Protein AF-A0A920WR62-F1 (afdb_monomer_lite)

Secondary structure (DSSP, 8-state):
-GGGHHHHGGGGGHHHHHHHHHHHHHH--SSHHHHHHHHHS-HHHHHHHHHHHHHHHHHHHHHHHHHHHHHHHHHH-SEETTEEHHHHHHHHHHHHHHHHHHHHHHHHHHHHHHHHHHHHHHHHHHHHHHHHHHHHHHH--TT--TTHHHHHHHHHHHHHHH-SSS-GGGGS--HHHHHHHHHHHHHHGGG-THHHIIIIIT-SSHHHHHHHHHHHHHHHHHHHHHHHHHHHHHHHHHTT-

pLDDT: mean 81.36, std 8.98, range [38.5, 92.12]

Structure (mmCIF, N/CA/C/O backbone):
data_AF-A0A920WR62-F1
#
_entry.id   AF-A0A920WR62-F1
#
loop_
_atom_site.group_PDB
_atom_site.id
_atom_site.type_symbol
_atom_site.label_atom_id
_atom_site.label_alt_id
_atom_site.label_comp_id
_atom_site.label_asym_id
_atom_site.label_entity_id
_atom_site.label_seq_id
_atom_site.pdbx_PDB_ins_code
_atom_site.Cartn_x
_atom_site.Cartn_y
_atom_site.Cartn_z
_atom_site.occupancy
_atom_site.B_iso_or_equiv
_atom_site.auth_seq_id
_atom_site.auth_comp_id
_atom_site.auth_asym_id
_atom_site.auth_atom_id
_atom_site.pdbx_PDB_model_num
ATOM 1 N N . MET A 1 1 ? 17.999 6.147 -6.169 1.00 67.94 1 MET A N 1
ATOM 2 C CA . MET A 1 1 ? 17.523 5.061 -5.284 1.00 67.94 1 MET A CA 1
ATOM 3 C C . MET A 1 1 ? 17.169 5.545 -3.886 1.00 67.94 1 MET A C 1
ATOM 5 O O . MET A 1 1 ? 16.292 4.945 -3.282 1.00 67.94 1 MET A O 1
ATOM 9 N N . SER A 1 2 ? 17.763 6.632 -3.385 1.00 64.38 2 SER A N 1
ATOM 10 C CA . SER A 1 2 ? 17.400 7.275 -2.106 1.00 64.38 2 SER A CA 1
ATOM 11 C C . SER A 1 2 ? 15.888 7.459 -1.870 1.00 64.38 2 SER A C 1
ATOM 13 O O . SER A 1 2 ? 15.411 7.198 -0.769 1.00 64.38 2 SER A O 1
ATOM 15 N N . GLY A 1 3 ? 15.110 7.809 -2.903 1.00 70.38 3 GLY A N 1
ATOM 16 C CA . GLY A 1 3 ? 13.646 7.934 -2.827 1.00 70.38 3 GLY A CA 1
ATOM 17 C C . GLY A 1 3 ? 12.902 6.658 -2.401 1.00 70.38 3 GLY A C 1
ATOM 18 O O . GLY A 1 3 ? 11.761 6.739 -1.955 1.00 70.38 3 GLY A O 1
ATOM 19 N N . MET A 1 4 ? 13.544 5.485 -2.441 1.00 79.88 4 MET A N 1
ATOM 20 C CA . MET A 1 4 ? 13.019 4.228 -1.891 1.00 79.88 4 MET A CA 1
ATOM 21 C C . MET A 1 4 ? 12.660 4.345 -0.401 1.00 79.88 4 MET A C 1
ATOM 23 O O . MET A 1 4 ? 11.685 3.738 0.057 1.00 79.88 4 MET A O 1
ATOM 27 N N . TRP A 1 5 ? 13.394 5.167 0.358 1.00 76.69 5 TRP A N 1
ATOM 28 C CA . TRP A 1 5 ? 13.128 5.382 1.780 1.00 76.69 5 TRP A CA 1
ATOM 29 C C . TRP A 1 5 ? 11.760 6.002 2.052 1.00 76.69 5 TRP A C 1
ATOM 31 O O . TRP A 1 5 ? 11.188 5.698 3.096 1.00 76.69 5 TRP A O 1
ATOM 41 N N . SER A 1 6 ? 11.185 6.746 1.097 1.00 75.06 6 SER A N 1
ATOM 42 C CA . SER A 1 6 ? 9.816 7.287 1.175 1.00 75.06 6 SER A CA 1
ATOM 43 C C . SER A 1 6 ? 8.728 6.213 1.298 1.00 75.06 6 SER A C 1
ATOM 45 O O . SER A 1 6 ? 7.593 6.513 1.658 1.00 75.06 6 SER A O 1
ATOM 47 N N . VAL A 1 7 ? 9.057 4.951 1.015 1.00 80.12 7 VAL A N 1
ATOM 48 C CA . VAL A 1 7 ? 8.130 3.826 1.162 1.00 80.12 7 VAL A CA 1
ATOM 49 C C . VAL A 1 7 ? 8.680 2.760 2.110 1.00 80.12 7 VAL A C 1
ATOM 51 O O . VAL A 1 7 ? 7.908 2.090 2.800 1.00 80.12 7 VAL A O 1
ATOM 54 N N . MET A 1 8 ? 10.004 2.611 2.201 1.00 83.19 8 MET A N 1
ATOM 55 C CA . MET A 1 8 ? 10.626 1.627 3.091 1.00 83.19 8 MET A CA 1
ATOM 56 C C . MET A 1 8 ? 10.601 2.014 4.568 1.00 83.19 8 MET A C 1
ATOM 58 O O . MET A 1 8 ? 10.695 1.114 5.400 1.00 83.19 8 MET A O 1
ATOM 62 N N . TYR A 1 9 ? 10.388 3.287 4.929 1.00 82.81 9 TYR A N 1
ATOM 63 C CA . TYR A 1 9 ? 10.250 3.668 6.343 1.00 82.81 9 TYR A CA 1
ATOM 64 C C . TYR A 1 9 ? 9.116 2.904 7.057 1.00 82.81 9 TYR A C 1
ATOM 66 O O . TYR A 1 9 ? 9.201 2.637 8.255 1.00 82.81 9 TYR A O 1
ATOM 74 N N . TRP A 1 10 ? 8.084 2.472 6.320 1.00 82.31 10 TRP A N 1
ATOM 75 C CA . TRP A 1 10 ? 6.984 1.647 6.836 1.00 82.31 10 TRP A CA 1
ATOM 76 C C . TRP A 1 10 ? 7.433 0.277 7.357 1.00 82.31 10 TRP A C 1
ATOM 78 O O . TRP A 1 10 ? 6.696 -0.366 8.104 1.00 82.31 10 TRP A O 1
ATOM 88 N N . LEU A 1 11 ? 8.632 -0.187 6.993 1.00 86.38 11 LEU A N 1
ATOM 89 C CA . LEU A 1 11 ? 9.214 -1.409 7.542 1.00 86.38 11 LEU A CA 1
ATOM 90 C C . LEU A 1 11 ? 9.419 -1.292 9.059 1.00 86.38 11 LEU A C 1
ATOM 92 O O . LEU A 1 11 ? 9.145 -2.241 9.791 1.00 86.38 11 LEU A O 1
ATOM 96 N N . PHE A 1 12 ? 9.814 -0.115 9.543 1.00 85.94 12 PHE A N 1
ATOM 97 C CA . PHE A 1 12 ? 10.055 0.130 10.967 1.00 85.94 12 PHE A CA 1
ATOM 98 C C . PHE A 1 12 ? 8.771 0.255 11.792 1.00 85.94 12 PHE A C 1
ATOM 100 O O . PHE A 1 12 ? 8.812 0.148 13.012 1.00 85.94 12 PHE A O 1
ATOM 107 N N . VAL A 1 13 ? 7.618 0.418 11.139 1.00 85.81 13 VAL A N 1
ATOM 108 C CA . VAL A 1 13 ? 6.300 0.453 11.793 1.00 85.81 13 VAL A CA 1
ATOM 109 C C . VAL A 1 13 ? 5.783 -0.966 12.097 1.00 85.81 13 VAL A C 1
ATOM 111 O O . VAL A 1 13 ? 4.886 -1.150 12.915 1.00 85.81 13 VAL A O 1
ATOM 114 N N . THR A 1 14 ? 6.391 -2.001 11.511 1.00 87.31 14 THR A N 1
ATOM 115 C CA . THR A 1 14 ? 5.972 -3.409 11.650 1.00 87.31 14 THR A CA 1
ATOM 116 C C . THR A 1 14 ? 5.853 -3.928 13.095 1.00 87.31 14 THR A C 1
ATOM 118 O O . THR A 1 14 ? 4.915 -4.672 13.377 1.00 87.31 14 THR A O 1
ATOM 121 N N . PRO A 1 15 ? 6.714 -3.552 14.058 1.00 86.56 15 PRO A N 1
ATOM 122 C CA . PRO A 1 15 ? 6.517 -3.952 15.452 1.00 86.56 15 PRO A CA 1
ATOM 123 C C . PRO A 1 15 ? 5.232 -3.375 16.063 1.00 86.56 15 PRO A C 1
ATOM 125 O O . PRO A 1 15 ? 4.573 -4.045 16.856 1.00 86.56 15 PRO A O 1
ATOM 128 N N . VAL A 1 16 ? 4.834 -2.160 15.663 1.00 87.00 16 VAL A N 1
ATOM 129 C CA . VAL A 1 16 ? 3.583 -1.535 16.123 1.00 87.00 16 VAL A CA 1
ATOM 130 C C . VAL A 1 16 ? 2.390 -2.333 15.625 1.00 87.00 16 VAL A C 1
ATOM 132 O O . VAL A 1 16 ? 1.477 -2.584 16.399 1.00 87.00 16 VAL A O 1
ATOM 135 N N . TYR A 1 17 ? 2.434 -2.809 14.381 1.00 85.62 17 TYR A N 1
ATOM 136 C CA . TYR A 1 17 ? 1.411 -3.685 13.813 1.00 85.62 17 TYR A CA 1
ATOM 137 C C . TYR A 1 17 ? 1.192 -4.970 14.603 1.00 85.62 17 TYR A C 1
ATOM 139 O O . TYR A 1 17 ? 0.054 -5.381 14.822 1.00 85.62 17 TYR A O 1
ATOM 147 N N . TRP A 1 18 ? 2.275 -5.586 15.069 1.00 87.50 18 TRP A N 1
ATOM 148 C CA . TRP A 1 18 ? 2.192 -6.794 15.883 1.00 87.50 18 TRP A CA 1
ATOM 149 C C . TRP A 1 18 ? 1.452 -6.559 17.207 1.00 87.50 18 TRP A C 1
ATOM 151 O O . TRP A 1 18 ? 0.729 -7.433 17.687 1.00 87.50 18 TRP A O 1
ATOM 161 N N . ILE A 1 19 ? 1.628 -5.374 17.795 1.00 88.00 19 ILE A N 1
ATOM 162 C CA . ILE A 1 19 ? 1.011 -4.990 19.067 1.00 88.00 19 ILE A CA 1
ATOM 163 C C . ILE A 1 19 ? -0.431 -4.513 18.842 1.00 88.00 19 ILE A C 1
ATOM 165 O O . ILE A 1 19 ? -1.355 -5.000 19.497 1.00 88.00 19 ILE A O 1
ATOM 169 N N . SER A 1 20 ? -0.642 -3.594 17.898 1.00 85.44 20 SER A N 1
ATOM 170 C CA . SER A 1 20 ? -1.938 -2.959 17.652 1.00 85.44 20 SER A CA 1
ATOM 171 C C . SER A 1 20 ? -2.986 -3.943 17.131 1.00 85.44 20 SER A C 1
ATOM 173 O O . SER A 1 20 ? -4.149 -3.827 17.514 1.00 85.44 20 SER A O 1
ATOM 175 N N . ALA A 1 21 ? -2.587 -4.975 16.376 1.00 84.81 21 ALA A N 1
ATOM 176 C CA . ALA A 1 21 ? -3.488 -6.036 15.916 1.00 84.81 21 ALA A CA 1
ATOM 177 C C . ALA A 1 21 ? -4.252 -6.721 17.065 1.00 84.81 21 ALA A C 1
ATOM 179 O O . ALA A 1 21 ? -5.425 -7.077 16.934 1.00 84.81 21 ALA A O 1
ATOM 180 N N . VAL A 1 22 ? -3.605 -6.867 18.224 1.00 85.31 22 VAL A N 1
ATOM 181 C CA . VAL A 1 22 ? -4.217 -7.431 19.436 1.00 85.31 22 VAL A CA 1
ATOM 182 C C . VAL A 1 22 ? -5.200 -6.451 20.049 1.00 85.31 22 VAL A C 1
ATOM 184 O O . VAL A 1 22 ? -6.298 -6.835 20.450 1.00 85.31 22 VAL A O 1
ATOM 187 N N . TRP A 1 23 ? -4.803 -5.182 20.132 1.00 85.50 23 TRP A N 1
ATOM 188 C CA . TRP A 1 23 ? -5.623 -4.131 20.720 1.00 85.50 23 TRP A CA 1
ATOM 189 C C . TRP A 1 23 ? -6.915 -3.952 19.937 1.00 85.50 23 TRP A C 1
ATOM 191 O O . TRP A 1 23 ? -7.980 -3.998 20.542 1.00 85.50 23 TRP A O 1
ATOM 201 N N . TYR A 1 24 ? -6.847 -3.860 18.606 1.00 84.50 24 TYR A N 1
ATOM 202 C CA . TYR A 1 24 ? -8.038 -3.735 17.759 1.00 84.50 24 TYR A CA 1
ATOM 203 C C . TYR A 1 24 ? -9.030 -4.871 17.983 1.00 84.50 24 TYR A C 1
ATOM 205 O O . TYR A 1 24 ? -10.227 -4.634 18.128 1.00 84.50 24 TYR A O 1
ATOM 213 N N . ARG A 1 25 ? -8.533 -6.102 18.114 1.00 83.38 25 ARG A N 1
ATOM 214 C CA . ARG A 1 25 ? -9.386 -7.259 18.391 1.00 83.38 25 ARG A CA 1
ATOM 215 C C . ARG A 1 25 ? -10.003 -7.223 19.796 1.00 83.38 25 ARG A C 1
ATOM 217 O O . ARG A 1 25 ? -11.138 -7.661 19.979 1.00 83.38 25 ARG A O 1
ATOM 224 N N . ARG A 1 26 ? -9.266 -6.734 20.799 1.00 85.31 26 ARG A N 1
ATOM 225 C CA . ARG A 1 26 ? -9.726 -6.676 22.199 1.00 85.31 26 ARG A CA 1
ATOM 226 C C . ARG A 1 26 ? -10.664 -5.512 22.483 1.00 85.31 26 ARG A C 1
ATOM 228 O O . ARG A 1 26 ? -11.539 -5.672 23.324 1.00 85.31 26 ARG A O 1
ATOM 235 N N . MET A 1 27 ? -10.508 -4.390 21.781 1.00 82.56 27 MET A N 1
ATOM 236 C CA . MET A 1 27 ? -11.393 -3.230 21.920 1.00 82.56 27 MET A CA 1
ATOM 237 C C . MET A 1 27 ? -12.827 -3.564 21.499 1.00 82.56 27 MET A C 1
ATOM 239 O O . MET A 1 27 ? -13.753 -2.997 22.059 1.00 82.56 27 MET A O 1
ATOM 243 N N . ARG A 1 28 ? -13.025 -4.502 20.554 1.00 80.56 28 ARG A N 1
ATOM 244 C CA . ARG A 1 28 ? -14.348 -4.919 20.034 1.00 80.56 28 ARG A CA 1
ATOM 245 C C . ARG A 1 28 ? -15.245 -3.757 19.566 1.00 80.56 28 ARG A C 1
ATOM 247 O O . ARG A 1 28 ? -16.434 -3.957 19.339 1.00 80.56 28 ARG A O 1
ATOM 254 N N . SER A 1 29 ? -14.679 -2.569 19.381 1.00 81.88 29 SER A N 1
ATOM 255 C CA . SER A 1 29 ? -15.348 -1.405 18.812 1.00 81.88 29 SER A CA 1
ATOM 256 C C . SER A 1 29 ? -15.408 -1.550 17.292 1.00 81.88 29 SER A C 1
ATOM 258 O O . SER A 1 29 ? -14.459 -2.033 16.670 1.00 81.88 29 SER A O 1
ATOM 260 N N . LEU A 1 30 ? -16.518 -1.130 16.684 1.00 81.44 30 LEU A N 1
ATOM 261 C CA . LEU A 1 30 ? -16.680 -1.168 15.227 1.00 81.44 30 LEU A CA 1
ATOM 262 C C . LEU A 1 30 ? -15.830 -0.094 14.544 1.00 81.44 30 LEU A C 1
ATOM 264 O O . LEU A 1 30 ? -15.231 -0.345 13.499 1.00 81.44 30 LEU A O 1
ATOM 268 N N . THR A 1 31 ? -15.749 1.089 15.153 1.00 86.19 31 THR A N 1
ATOM 269 C CA . THR A 1 31 ? -14.914 2.193 14.680 1.00 86.19 31 THR A CA 1
ATOM 270 C C . THR A 1 31 ? -14.020 2.726 15.797 1.00 86.19 31 THR A C 1
ATOM 272 O O . THR A 1 31 ? -14.331 2.607 16.983 1.00 86.19 31 THR A O 1
ATOM 275 N N . LEU A 1 32 ? -12.903 3.364 15.426 1.00 85.12 32 LEU A N 1
ATOM 276 C CA . LEU A 1 32 ? -12.079 4.094 16.397 1.00 85.12 32 LEU A CA 1
ATOM 277 C C . LEU A 1 32 ? -12.831 5.284 17.010 1.00 85.12 32 LEU A C 1
ATOM 279 O O . LEU A 1 32 ? -12.564 5.642 18.152 1.00 85.12 32 LEU A O 1
ATOM 283 N N . GLY A 1 33 ? -13.800 5.862 16.290 1.00 85.75 33 GLY A N 1
ATOM 284 C CA . GLY A 1 33 ? -14.670 6.913 16.817 1.00 85.75 33 GLY A CA 1
ATOM 285 C C . GLY A 1 33 ? -15.511 6.428 17.996 1.00 85.75 33 GLY A C 1
ATOM 286 O O . GLY A 1 33 ? -15.558 7.108 19.018 1.00 85.75 33 GLY A O 1
ATOM 287 N N . ASP A 1 34 ? -16.097 5.232 17.892 1.00 86.50 34 ASP A N 1
ATOM 288 C CA . ASP A 1 34 ? -16.873 4.624 18.983 1.00 86.50 34 ASP A CA 1
ATOM 289 C C . ASP A 1 34 ? -15.998 4.374 20.211 1.00 86.50 34 ASP A C 1
ATOM 291 O O . ASP A 1 34 ? -16.395 4.685 21.333 1.00 86.50 34 ASP A O 1
ATOM 295 N N . TRP A 1 35 ? -14.769 3.900 19.991 1.00 87.75 35 TRP A N 1
ATOM 296 C CA . TRP A 1 35 ? -13.801 3.721 21.068 1.00 87.75 35 TRP A CA 1
ATOM 297 C C . TRP A 1 35 ? -13.469 5.043 21.774 1.00 87.75 35 TRP A C 1
ATOM 299 O O . TRP A 1 35 ? -13.387 5.080 23.000 1.00 87.75 35 TRP A O 1
ATOM 309 N N . PHE A 1 36 ? -13.325 6.153 21.038 1.00 87.69 36 PHE A N 1
ATOM 310 C CA . PHE A 1 36 ? -13.126 7.472 21.649 1.00 87.69 36 PHE A CA 1
ATOM 311 C C . PHE A 1 36 ? -14.325 7.911 22.495 1.00 87.69 36 PHE A C 1
ATOM 313 O O . PHE A 1 36 ? -14.129 8.488 23.567 1.00 87.69 36 PHE A O 1
ATOM 320 N N . VAL A 1 37 ? -15.551 7.627 22.051 1.00 89.38 37 VAL A N 1
ATOM 321 C CA . VAL A 1 37 ? -16.757 7.927 22.837 1.00 89.38 37 VAL A CA 1
ATOM 322 C C . VAL A 1 37 ? -16.793 7.094 24.114 1.00 89.38 37 VAL A C 1
ATOM 324 O O . VAL A 1 37 ? -17.064 7.646 25.175 1.00 89.38 37 VAL A O 1
ATOM 327 N N . GLU A 1 38 ? -16.488 5.800 24.034 1.00 88.06 38 GLU A N 1
ATOM 328 C CA . GLU A 1 38 ? -16.466 4.900 25.193 1.00 88.06 38 GLU A CA 1
ATOM 329 C C . GLU A 1 38 ? -15.349 5.267 26.182 1.00 88.06 38 GLU A C 1
ATOM 331 O O . GLU A 1 38 ? -15.561 5.299 27.391 1.00 88.06 38 GLU A O 1
ATOM 336 N N . ARG A 1 39 ? -14.155 5.605 25.683 1.00 88.00 39 ARG A N 1
ATOM 337 C CA . ARG A 1 39 ? -12.975 5.864 26.520 1.00 88.00 39 ARG A CA 1
ATOM 338 C C . ARG A 1 39 ? -13.011 7.207 27.247 1.00 88.00 39 ARG A C 1
ATOM 340 O O . ARG A 1 39 ? -12.453 7.300 28.347 1.00 88.00 39 ARG A O 1
ATOM 347 N N . TYR A 1 40 ? -13.567 8.233 26.604 1.00 89.00 40 TYR A N 1
ATOM 348 C CA . TYR A 1 40 ? -13.609 9.610 27.110 1.00 89.00 40 TYR A CA 1
ATOM 349 C C . TYR A 1 40 ? -15.014 10.055 27.534 1.00 89.00 40 TYR A C 1
ATOM 351 O O . TYR A 1 40 ? -15.188 11.214 27.903 1.00 89.00 40 TYR A O 1
ATOM 359 N N . GLU A 1 41 ? -16.010 9.169 27.430 1.00 88.12 41 GLU A N 1
ATOM 360 C CA . GLU A 1 41 ? -17.426 9.415 27.755 1.00 88.12 41 GLU A CA 1
ATOM 361 C C . GLU A 1 41 ? -18.018 10.663 27.069 1.00 88.12 41 GLU A C 1
ATOM 363 O O . GLU A 1 41 ? -19.012 11.242 27.507 1.00 88.12 41 GLU A O 1
ATOM 368 N N . SER A 1 42 ? -17.417 11.091 25.954 1.00 90.00 42 SER A N 1
ATOM 369 C CA . SER A 1 42 ? -17.764 12.328 25.259 1.00 90.00 42 SER A CA 1
ATOM 370 C C . SER A 1 42 ? -18.077 12.067 23.795 1.00 90.00 42 SER A C 1
ATOM 372 O O . SER A 1 42 ? -17.206 11.753 22.981 1.00 90.00 42 SER A O 1
ATOM 374 N N . LYS A 1 43 ? -19.344 12.290 23.434 1.00 88.44 43 LYS A N 1
ATOM 375 C CA . LYS A 1 43 ? -19.815 12.203 22.045 1.00 88.44 43 LYS A CA 1
ATOM 376 C C . LYS A 1 43 ? -19.115 13.215 21.134 1.00 88.44 43 LYS A C 1
ATOM 378 O O . LYS A 1 43 ? -18.891 12.924 19.964 1.00 88.44 43 LYS A O 1
ATOM 383 N N . ALA A 1 44 ? -18.732 14.378 21.666 1.00 91.44 44 ALA A N 1
ATOM 384 C CA . ALA A 1 44 ? -18.080 15.429 20.889 1.00 91.44 44 ALA A CA 1
ATOM 385 C C . ALA A 1 44 ? -16.713 14.985 20.341 1.00 91.44 44 ALA A C 1
ATOM 387 O O . ALA A 1 44 ? -16.390 15.290 19.195 1.00 91.44 44 ALA A O 1
ATOM 388 N N . ILE A 1 45 ? -15.940 14.217 21.119 1.00 90.19 45 ILE A N 1
ATOM 389 C CA . ILE A 1 45 ? -14.619 13.722 20.700 1.00 90.19 45 ILE A CA 1
ATOM 390 C C . ILE A 1 45 ? -14.760 12.685 19.580 1.00 90.19 45 ILE A C 1
ATOM 392 O O . ILE A 1 45 ? -14.045 12.762 18.581 1.00 90.19 45 ILE A O 1
ATOM 396 N N . GLY A 1 46 ? -15.720 11.762 19.701 1.00 88.25 46 GLY A N 1
ATOM 397 C CA . GLY A 1 46 ? -16.003 10.782 18.648 1.00 88.25 46 GLY A CA 1
ATOM 398 C C . GLY A 1 46 ? -16.430 11.431 17.330 1.00 88.25 46 GLY A C 1
ATOM 399 O O . GLY A 1 46 ? -15.925 11.065 16.268 1.00 88.25 46 GLY A O 1
ATOM 400 N N . VAL A 1 47 ? -17.300 12.446 17.393 1.00 90.69 47 VAL A N 1
ATOM 401 C CA . VAL A 1 47 ? -17.733 13.207 16.207 1.00 90.69 47 VAL A CA 1
ATOM 402 C C . VAL A 1 47 ? -16.567 13.983 15.590 1.00 90.69 47 VAL A C 1
ATOM 404 O O . VAL A 1 47 ? -16.371 13.917 14.378 1.00 90.69 47 VAL A O 1
ATOM 407 N N . ALA A 1 48 ? -15.754 14.666 16.402 1.00 91.62 48 ALA A N 1
ATOM 408 C CA . ALA A 1 48 ? -14.581 15.393 15.915 1.00 91.62 48 ALA A CA 1
ATOM 409 C C . ALA A 1 48 ? -13.589 14.462 15.193 1.00 91.62 48 ALA A C 1
ATOM 411 O O . ALA A 1 48 ? -13.077 14.803 14.120 1.00 91.62 48 ALA A O 1
ATOM 412 N N . TYR A 1 49 ? -13.367 13.262 15.736 1.00 90.50 49 TYR A N 1
ATOM 413 C CA . TYR A 1 49 ? -12.557 12.231 15.091 1.00 90.50 49 TYR A CA 1
ATOM 414 C C . TYR A 1 49 ? -13.170 11.775 13.758 1.00 90.50 49 TYR A C 1
ATOM 416 O O . TYR A 1 49 ? -12.474 11.757 12.742 1.00 90.50 49 TYR A O 1
ATOM 424 N N . ALA A 1 50 ? -14.472 11.473 13.728 1.00 90.12 50 ALA A N 1
ATOM 425 C CA . ALA A 1 50 ? -15.162 11.043 12.513 1.00 90.12 50 ALA A CA 1
ATOM 426 C C . ALA A 1 50 ? -15.082 12.097 11.393 1.00 90.12 50 ALA A C 1
ATOM 428 O O . ALA A 1 50 ? -14.735 11.760 10.261 1.00 90.12 50 ALA A O 1
ATOM 429 N N . CYS A 1 51 ? -15.314 13.377 11.703 1.00 91.88 51 CYS A N 1
ATOM 430 C CA . CYS A 1 51 ? -15.180 14.468 10.732 1.00 91.88 51 CYS A CA 1
ATOM 431 C C . CYS A 1 51 ? -13.747 14.589 10.192 1.00 91.88 51 CYS A C 1
ATOM 433 O O . CYS A 1 51 ? -13.550 14.706 8.981 1.00 91.88 51 CYS A O 1
ATOM 435 N N . SER A 1 52 ? -12.747 14.510 11.076 1.00 89.94 52 SER A N 1
ATOM 436 C CA . SER A 1 52 ? -11.329 14.574 10.693 1.00 89.94 52 SER A CA 1
ATOM 437 C C . SER A 1 52 ? -10.943 13.419 9.761 1.00 89.94 52 SER A C 1
ATOM 439 O O . SER A 1 52 ? -10.239 13.611 8.769 1.00 89.94 52 SER A O 1
ATOM 441 N N . VAL A 1 53 ? -11.457 12.220 10.041 1.00 89.44 53 VAL A N 1
ATOM 442 C CA . VAL A 1 53 ? -11.251 11.015 9.231 1.00 89.44 53 VAL A CA 1
ATOM 443 C C . VAL A 1 53 ? -11.910 11.114 7.856 1.00 89.44 53 VAL A C 1
ATOM 445 O O . VAL A 1 53 ? -11.284 10.749 6.861 1.00 89.44 53 VAL A O 1
ATOM 448 N N . VAL A 1 54 ? -13.150 11.603 7.778 1.00 91.06 54 VAL A N 1
ATOM 449 C CA . VAL A 1 54 ? -13.851 11.774 6.495 1.00 91.06 54 VAL A CA 1
ATOM 450 C C . VAL A 1 54 ? -13.076 12.738 5.601 1.00 91.06 54 VAL A C 1
ATOM 452 O O . VAL A 1 54 ? -12.812 12.419 4.442 1.00 91.06 54 VAL A O 1
ATOM 455 N N . PHE A 1 55 ? -12.626 13.867 6.151 1.00 91.94 55 PHE A N 1
ATOM 456 C CA . PHE A 1 55 ? -11.793 14.820 5.421 1.00 91.94 55 PHE A CA 1
ATOM 457 C C . PHE A 1 55 ? -10.475 14.190 4.934 1.00 91.94 55 PHE A C 1
ATOM 459 O O . PHE A 1 55 ? -10.096 14.330 3.765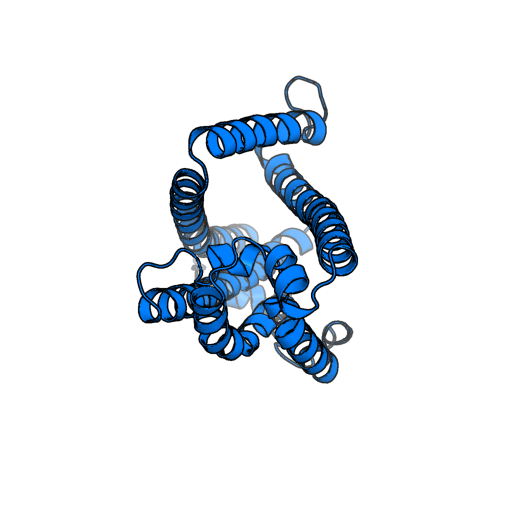 1.00 91.94 55 PHE A O 1
ATOM 466 N N . PHE A 1 56 ? -9.797 13.435 5.802 1.00 89.50 56 PHE A N 1
ATOM 467 C CA . PHE A 1 56 ? -8.580 12.713 5.436 1.00 89.50 56 PHE A CA 1
ATOM 468 C C . PHE A 1 56 ? -8.818 11.711 4.294 1.00 89.50 56 PHE A C 1
ATOM 470 O O . PHE A 1 56 ? -8.060 11.693 3.328 1.00 89.50 56 PHE A O 1
ATOM 477 N N . PHE A 1 57 ? -9.885 10.909 4.336 1.00 88.12 57 PHE A N 1
ATOM 478 C CA . PHE A 1 57 ? -10.162 9.957 3.256 1.00 88.12 57 PHE A CA 1
ATOM 479 C C . PHE A 1 57 ? -10.619 10.613 1.957 1.00 88.12 57 PHE A C 1
ATOM 481 O O . PHE A 1 57 ? -10.295 10.091 0.893 1.00 88.12 57 PHE A O 1
ATOM 488 N N . MET A 1 58 ? -11.318 11.750 2.011 1.00 90.06 58 MET A N 1
ATOM 489 C CA . MET A 1 58 ? -11.656 12.512 0.805 1.00 90.06 58 MET A CA 1
ATOM 490 C C . MET A 1 58 ? -10.390 12.967 0.075 1.00 90.06 58 MET A C 1
ATOM 492 O O . MET A 1 58 ? -10.246 12.743 -1.127 1.00 90.06 58 MET A O 1
ATOM 496 N N . THR A 1 59 ? -9.443 13.556 0.809 1.00 90.06 59 THR A N 1
ATOM 497 C CA . THR A 1 59 ? -8.167 14.011 0.233 1.00 90.06 59 THR A CA 1
ATOM 498 C C . THR A 1 59 ? -7.299 12.841 -0.231 1.00 90.06 59 THR A C 1
ATOM 500 O O . THR A 1 59 ? -6.782 12.859 -1.349 1.00 90.06 59 THR A O 1
ATOM 503 N N . TYR A 1 60 ? -7.188 11.784 0.576 1.00 88.06 60 TYR A N 1
ATOM 504 C CA . TYR A 1 60 ? -6.419 10.592 0.224 1.00 88.06 60 TYR A CA 1
ATOM 505 C C . TYR A 1 60 ? -6.994 9.859 -0.997 1.00 88.06 60 TYR A C 1
ATOM 507 O O . TYR A 1 60 ? -6.254 9.495 -1.912 1.00 88.06 60 TYR A O 1
ATOM 515 N N . GLY A 1 61 ? -8.318 9.702 -1.056 1.00 87.19 61 GLY A N 1
ATOM 516 C CA . GLY A 1 61 ? -9.020 9.098 -2.187 1.00 87.19 61 GLY A CA 1
ATOM 517 C C . GLY A 1 61 ? -8.814 9.883 -3.482 1.00 87.19 61 GLY A C 1
ATOM 518 O O . GLY A 1 61 ? -8.482 9.289 -4.508 1.00 87.19 61 GLY A O 1
ATOM 519 N N . ALA A 1 62 ? -8.914 11.216 -3.435 1.00 86.88 62 ALA A N 1
ATOM 520 C CA . ALA A 1 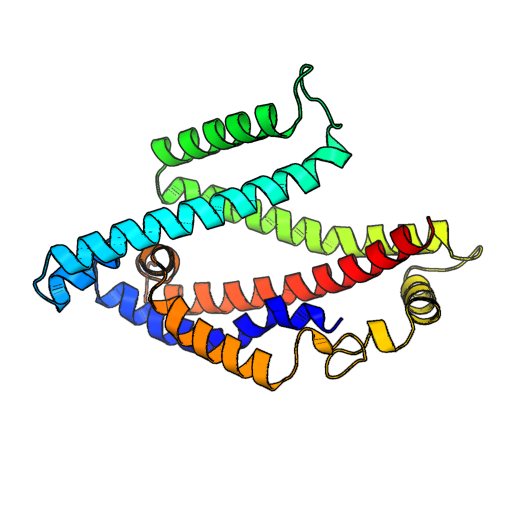62 ? -8.676 12.074 -4.599 1.00 86.88 62 ALA A CA 1
ATOM 521 C C . ALA A 1 62 ? -7.256 11.908 -5.177 1.00 86.88 62 ALA A C 1
ATOM 523 O O . ALA A 1 62 ? -7.082 11.830 -6.399 1.00 86.88 62 ALA A O 1
ATOM 524 N N . MET A 1 63 ? -6.240 11.785 -4.313 1.00 88.06 63 MET A N 1
ATOM 525 C CA . MET A 1 63 ? -4.864 11.516 -4.747 1.00 88.06 63 MET A CA 1
ATOM 526 C C . MET A 1 63 ? -4.740 10.161 -5.463 1.00 88.06 63 MET A C 1
ATOM 528 O O . MET A 1 63 ? -4.102 10.084 -6.515 1.00 88.06 63 MET A O 1
ATOM 532 N N . MET A 1 64 ? -5.379 9.107 -4.943 1.00 85.94 64 MET A N 1
ATOM 533 C CA . MET A 1 64 ? -5.340 7.769 -5.553 1.00 85.94 64 MET A CA 1
ATOM 534 C C . MET A 1 64 ? -6.039 7.728 -6.916 1.00 85.94 64 MET A C 1
ATOM 536 O O . MET A 1 64 ? -5.494 7.177 -7.872 1.00 85.94 64 MET A O 1
ATOM 540 N N . PHE A 1 65 ? -7.203 8.366 -7.046 1.00 83.88 65 PHE A N 1
ATOM 541 C CA . PHE A 1 65 ? -7.903 8.453 -8.329 1.00 83.88 65 PHE A CA 1
ATOM 542 C C . PHE A 1 65 ? -7.112 9.232 -9.383 1.00 83.88 65 PHE A C 1
ATOM 544 O O . PHE A 1 65 ? -7.074 8.835 -10.549 1.00 83.88 65 PHE A O 1
ATOM 551 N N . THR A 1 66 ? -6.414 10.292 -8.971 1.00 85.06 66 THR A N 1
ATOM 552 C CA . THR A 1 66 ? -5.511 11.033 -9.862 1.00 85.06 66 THR A CA 1
ATOM 553 C C . THR A 1 66 ? -4.375 10.141 -10.369 1.00 85.06 66 THR A C 1
ATOM 555 O O . THR A 1 66 ? -4.034 10.188 -11.551 1.00 85.06 66 THR A O 1
ATOM 558 N N . ALA A 1 67 ? -3.803 9.298 -9.503 1.00 84.88 67 ALA A N 1
ATOM 559 C CA . ALA A 1 67 ? -2.762 8.353 -9.899 1.00 84.88 67 ALA A CA 1
ATOM 560 C C . ALA A 1 67 ? -3.276 7.322 -10.921 1.00 84.88 67 ALA A C 1
ATOM 562 O O . ALA A 1 67 ? -2.610 7.091 -11.929 1.00 84.88 67 ALA A O 1
ATOM 563 N N . ILE A 1 68 ? -4.482 6.774 -10.719 1.00 84.88 68 ILE A N 1
ATOM 564 C CA . ILE A 1 68 ? -5.127 5.863 -11.684 1.00 84.88 68 ILE A CA 1
ATOM 565 C C . ILE A 1 68 ? -5.301 6.554 -13.042 1.00 84.88 68 ILE A C 1
ATOM 567 O O . ILE A 1 68 ? -4.945 5.980 -14.070 1.00 84.88 68 ILE A O 1
ATOM 571 N N . GLY A 1 69 ? -5.775 7.804 -13.055 1.00 82.44 69 GLY A N 1
ATOM 572 C CA . GLY A 1 69 ? -5.926 8.583 -14.287 1.00 82.44 69 GLY A CA 1
ATOM 573 C C . GLY A 1 69 ? -4.609 8.765 -15.050 1.00 82.44 69 GLY A C 1
ATOM 574 O O . GLY A 1 69 ? -4.584 8.615 -16.270 1.00 82.44 69 GLY A O 1
ATOM 575 N N . LYS A 1 70 ? -3.500 9.014 -14.340 1.00 83.12 70 LYS A N 1
ATOM 576 C CA . LYS A 1 70 ? -2.164 9.140 -14.953 1.00 83.12 70 LYS A CA 1
ATOM 577 C C . LYS A 1 70 ? -1.643 7.830 -15.547 1.00 83.12 70 LYS A C 1
ATOM 579 O O . LYS A 1 70 ? -0.937 7.874 -16.546 1.00 83.12 70 LYS A O 1
ATOM 584 N N . VAL A 1 71 ? -1.978 6.685 -14.951 1.00 83.81 71 VAL A N 1
ATOM 585 C CA . VAL A 1 71 ? -1.605 5.364 -15.490 1.00 83.81 71 VAL A CA 1
ATOM 586 C C . VAL A 1 71 ? -2.495 4.975 -16.674 1.00 83.81 71 VAL A C 1
ATOM 588 O O . VAL A 1 71 ? -2.038 4.301 -17.591 1.00 83.81 71 VAL A O 1
ATOM 591 N N . ALA A 1 72 ? -3.753 5.415 -16.682 1.00 83.38 72 ALA A N 1
ATOM 592 C CA . ALA A 1 72 ? -4.712 5.095 -17.734 1.00 83.38 72 ALA A CA 1
ATOM 593 C C . ALA A 1 72 ? -4.529 5.934 -19.014 1.00 83.38 72 ALA A C 1
ATOM 595 O O . ALA A 1 72 ? -4.761 5.414 -20.104 1.00 83.38 72 ALA A O 1
ATOM 596 N N . ALA A 1 73 ? -4.097 7.198 -18.903 1.00 81.50 73 ALA A N 1
ATOM 597 C CA . ALA A 1 73 ? -3.962 8.111 -20.047 1.00 81.50 73 ALA A CA 1
ATOM 598 C C . ALA A 1 73 ? -3.097 7.569 -21.203 1.00 81.50 73 ALA A C 1
ATOM 600 O O . ALA A 1 73 ? -3.569 7.581 -22.340 1.00 81.50 73 ALA A O 1
ATOM 601 N N . PRO A 1 74 ? -1.906 6.987 -20.961 1.00 79.88 74 PRO A N 1
ATOM 602 C CA . PRO A 1 74 ? -1.086 6.422 -22.034 1.00 79.88 74 PRO A CA 1
ATOM 603 C C . PRO A 1 74 ? -1.685 5.163 -22.679 1.00 79.88 74 PRO A C 1
ATOM 605 O O . PRO A 1 74 ? -1.312 4.815 -23.793 1.00 79.88 74 PRO A O 1
ATOM 608 N N . LEU A 1 75 ? -2.577 4.455 -21.977 1.00 82.12 75 LEU A N 1
ATOM 609 C CA . LEU A 1 75 ? -3.137 3.171 -22.418 1.00 82.12 75 LEU A CA 1
ATOM 610 C C . LEU A 1 75 ? -4.433 3.338 -23.216 1.00 82.12 75 LEU A C 1
ATOM 612 O O . LEU A 1 75 ? -4.704 2.558 -24.125 1.00 82.12 75 LEU A O 1
ATOM 616 N N . LEU A 1 76 ? -5.250 4.324 -22.843 1.00 80.19 76 LEU A N 1
ATOM 617 C CA . LEU A 1 76 ? -6.598 4.532 -23.379 1.00 80.19 76 LEU A CA 1
ATOM 618 C C . LEU A 1 76 ? -6.702 5.781 -24.271 1.00 80.19 76 LEU A C 1
ATOM 620 O O . LEU A 1 76 ? -7.722 5.965 -24.933 1.00 80.19 76 LEU A O 1
ATOM 624 N N . GLY A 1 77 ? -5.655 6.612 -24.301 1.00 73.44 77 GLY A N 1
ATOM 625 C CA . GLY A 1 77 ? -5.644 7.921 -24.949 1.00 73.44 77 GLY A CA 1
ATOM 626 C C . GLY A 1 77 ? -6.212 9.032 -24.058 1.00 73.44 77 GLY A C 1
ATOM 627 O O . GLY A 1 77 ? -6.889 8.784 -23.058 1.00 73.44 77 GLY A O 1
ATOM 628 N N . ASP A 1 78 ? -5.955 10.287 -24.437 1.00 70.19 78 ASP A N 1
ATOM 629 C CA . ASP A 1 78 ? -6.354 11.469 -23.651 1.00 70.19 78 ASP A CA 1
ATOM 630 C C . ASP A 1 78 ? -7.876 11.698 -23.615 1.00 70.19 78 ASP A C 1
ATOM 632 O O . ASP A 1 78 ? -8.395 12.436 -22.767 1.00 70.19 78 ASP A O 1
ATOM 636 N N . THR A 1 79 ? -8.608 11.045 -24.522 1.00 72.06 79 THR A N 1
ATOM 637 C CA . THR A 1 79 ? -10.063 11.152 -24.628 1.00 72.06 79 THR A CA 1
ATOM 638 C C . THR A 1 79 ? -10.715 9.779 -24.702 1.00 72.06 79 THR A C 1
ATOM 640 O O . THR A 1 79 ? -10.346 8.937 -25.516 1.00 72.06 79 THR A O 1
ATOM 643 N N . MET A 1 80 ? -11.732 9.574 -23.868 1.00 66.12 80 MET A N 1
ATOM 644 C CA . MET A 1 80 ? -12.669 8.460 -23.983 1.00 66.12 80 MET A CA 1
ATOM 645 C C . MET A 1 80 ? -14.048 9.043 -24.269 1.00 66.12 80 MET A C 1
ATOM 647 O O . MET A 1 80 ? -14.478 9.975 -23.596 1.00 66.12 80 MET A O 1
ATOM 651 N N . PHE A 1 81 ? -14.727 8.526 -25.297 1.00 66.44 81 PHE A N 1
ATOM 652 C CA . PHE A 1 81 ? -16.058 8.995 -25.714 1.00 66.44 81 PHE A CA 1
ATOM 653 C C . PHE A 1 81 ? -16.147 10.519 -25.971 1.00 66.44 81 PHE A C 1
ATOM 655 O O . PHE A 1 81 ? -17.177 11.137 -25.720 1.00 66.44 81 PHE A O 1
ATOM 662 N N . GLY A 1 82 ? -15.067 11.142 -26.464 1.00 67.50 82 GLY A N 1
ATOM 663 C CA . GLY A 1 82 ? -15.023 12.582 -26.769 1.00 67.50 82 GLY A CA 1
ATOM 664 C C . GLY A 1 82 ? -14.904 13.507 -25.548 1.00 67.50 82 GLY A C 1
ATOM 665 O O . GLY A 1 82 ? -14.937 14.725 -25.706 1.00 67.50 82 GLY A O 1
ATOM 666 N N . MET A 1 83 ? -14.738 12.954 -24.343 1.00 70.06 83 MET A N 1
ATOM 667 C CA . MET A 1 83 ? -14.528 13.698 -23.099 1.00 70.06 83 MET A CA 1
ATOM 668 C C . MET A 1 83 ? -13.137 13.395 -22.528 1.00 70.06 83 MET A C 1
ATOM 670 O O . MET A 1 83 ? -12.576 12.325 -22.777 1.00 70.06 83 MET A O 1
ATOM 674 N N . GLN A 1 84 ? -12.563 14.332 -21.758 1.00 75.19 84 GLN A N 1
ATOM 675 C CA . GLN A 1 84 ? -11.282 14.089 -21.085 1.00 75.19 84 GLN A CA 1
ATOM 676 C C . GLN A 1 84 ? -11.382 12.834 -20.215 1.00 75.19 84 GLN A C 1
ATOM 678 O O . GLN A 1 84 ? -12.364 12.647 -19.483 1.00 75.19 84 GLN A O 1
ATOM 683 N N . LEU A 1 85 ? -10.343 11.999 -20.270 1.00 74.69 85 LEU A N 1
ATOM 684 C CA . LEU A 1 85 ? -10.314 10.694 -19.610 1.00 74.69 85 LEU A CA 1
ATOM 685 C C . LEU A 1 85 ? -10.697 10.763 -18.124 1.00 74.69 85 LEU A C 1
ATOM 687 O O . LEU A 1 85 ? -11.421 9.901 -17.634 1.00 74.69 85 LEU A O 1
ATOM 691 N N . GLN A 1 86 ? -10.269 11.813 -17.419 1.00 72.19 86 GLN A N 1
ATOM 692 C CA . GLN A 1 86 ? -10.543 11.992 -15.991 1.00 72.19 86 GLN A CA 1
ATOM 693 C C . GLN A 1 86 ? -12.043 12.022 -15.674 1.00 72.19 86 GLN A C 1
ATOM 695 O O . GLN A 1 86 ? -12.472 11.386 -14.713 1.00 72.19 86 GLN A O 1
ATOM 700 N N . TYR A 1 87 ? -12.848 12.699 -16.495 1.00 77.75 87 TYR A N 1
ATOM 701 C CA . TYR A 1 87 ? -14.288 12.836 -16.263 1.00 77.75 87 TYR A CA 1
ATOM 702 C C . TYR A 1 87 ? -15.087 11.588 -16.636 1.00 77.75 87 TYR A C 1
ATOM 704 O O . TYR A 1 87 ? -16.212 11.438 -16.177 1.00 77.75 87 TYR A O 1
ATOM 712 N N . THR A 1 88 ? -14.515 10.682 -17.430 1.00 79.62 88 THR A N 1
ATOM 713 C CA . THR A 1 88 ? -15.194 9.446 -17.850 1.00 79.62 88 THR A CA 1
ATOM 714 C C . THR A 1 88 ? -14.761 8.252 -17.003 1.00 79.62 88 THR A C 1
ATOM 716 O O . THR A 1 88 ? -15.592 7.481 -16.526 1.00 79.62 88 THR A O 1
ATOM 719 N N . LEU A 1 89 ? -13.456 8.121 -16.757 1.00 81.50 89 LEU A N 1
ATOM 720 C CA . LEU A 1 89 ? -12.879 7.010 -16.007 1.00 81.50 89 LEU A CA 1
ATOM 721 C C . LEU A 1 89 ? -13.262 7.063 -14.524 1.00 81.50 89 LEU A C 1
ATOM 723 O O . LEU A 1 89 ? -13.596 6.031 -13.944 1.00 81.50 89 LEU A O 1
ATOM 727 N N . LEU A 1 90 ? -13.235 8.252 -13.910 1.00 82.12 90 LEU A N 1
ATOM 728 C CA . LEU A 1 90 ? -13.497 8.397 -12.478 1.00 82.12 90 LEU A CA 1
ATOM 729 C C . LEU A 1 90 ? -14.932 7.986 -12.101 1.00 82.12 90 LEU A C 1
ATOM 731 O O . LEU A 1 90 ? -15.067 7.132 -11.221 1.00 82.12 90 LEU A O 1
ATOM 735 N N . PRO A 1 91 ? -16.002 8.491 -12.752 1.00 84.88 91 PRO A N 1
ATOM 736 C CA . PRO A 1 91 ? -17.359 8.038 -12.457 1.00 84.88 91 PRO A CA 1
ATOM 737 C C . PRO A 1 91 ? -17.566 6.556 -12.764 1.00 84.88 91 PRO A C 1
ATOM 739 O O . PRO A 1 91 ? -18.245 5.876 -12.003 1.00 84.88 91 PRO A O 1
ATOM 742 N N . PHE A 1 92 ? -16.955 6.035 -13.833 1.00 86.31 92 PHE A N 1
ATOM 743 C CA . PHE A 1 92 ? -17.058 4.617 -14.176 1.00 86.31 92 PHE A CA 1
ATOM 744 C C . PHE A 1 92 ? -16.496 3.718 -13.066 1.00 86.31 92 PHE A C 1
ATOM 746 O O . PHE A 1 92 ? -17.202 2.845 -12.558 1.00 86.31 92 PHE A O 1
ATOM 753 N N . VAL A 1 93 ? -15.256 3.969 -12.630 1.00 85.94 93 VAL A N 1
ATOM 754 C CA . VAL A 1 93 ? -14.637 3.217 -11.528 1.00 85.94 93 VAL A CA 1
ATOM 755 C C . VAL A 1 93 ? -15.432 3.412 -10.236 1.00 85.94 93 VAL A C 1
ATOM 757 O O . VAL A 1 93 ? -15.675 2.440 -9.525 1.00 85.94 93 VAL A O 1
ATOM 760 N N . ALA A 1 94 ? -15.895 4.632 -9.950 1.00 86.38 94 ALA A N 1
ATOM 761 C CA . ALA A 1 94 ? -16.706 4.909 -8.769 1.00 86.38 94 ALA A CA 1
ATOM 762 C C . ALA A 1 94 ? -18.008 4.095 -8.754 1.00 86.38 94 ALA A C 1
ATOM 764 O O . ALA A 1 94 ? -18.330 3.500 -7.729 1.00 86.38 94 ALA A O 1
ATOM 765 N N . VAL A 1 95 ? -18.729 4.006 -9.876 1.00 89.75 95 VAL A N 1
ATOM 766 C CA . VAL A 1 95 ? -19.956 3.200 -9.981 1.00 89.75 95 VAL A CA 1
ATOM 767 C C . VAL A 1 95 ? -19.661 1.727 -9.721 1.00 89.75 95 VAL A C 1
ATOM 769 O O . VAL A 1 95 ? -20.372 1.104 -8.934 1.00 89.75 95 VAL A O 1
ATOM 772 N N . VAL A 1 96 ? -18.602 1.173 -10.315 1.00 88.12 96 VAL A N 1
ATOM 773 C CA . VAL A 1 96 ? -18.210 -0.228 -10.088 1.00 88.12 96 VAL A CA 1
ATOM 774 C C . VAL A 1 96 ? -17.883 -0.467 -8.611 1.00 88.12 96 VAL A C 1
ATOM 776 O O . VAL A 1 96 ? -18.437 -1.389 -8.008 1.00 88.12 96 VAL A O 1
ATOM 779 N N . VAL A 1 97 ? -17.048 0.394 -8.018 1.00 86.06 97 VAL A N 1
ATOM 780 C CA . VAL A 1 97 ? -16.603 0.288 -6.619 1.00 86.06 97 VAL A CA 1
ATOM 781 C C . VAL A 1 97 ? -17.754 0.418 -5.632 1.00 86.06 97 VAL A C 1
ATOM 783 O O . VAL A 1 97 ? -17.879 -0.392 -4.714 1.00 86.06 97 VAL A O 1
ATOM 786 N N . ILE A 1 98 ? -18.637 1.391 -5.844 1.00 88.50 98 ILE A N 1
ATOM 787 C CA . ILE A 1 98 ? -19.828 1.573 -5.013 1.00 88.50 98 ILE A CA 1
ATOM 788 C C . ILE A 1 98 ? -20.761 0.370 -5.162 1.00 88.50 98 ILE A C 1
ATOM 790 O O . ILE A 1 98 ? -21.279 -0.117 -4.163 1.00 88.50 98 ILE A O 1
ATOM 794 N N . THR A 1 99 ? -20.946 -0.154 -6.376 1.00 88.31 99 THR A N 1
ATOM 795 C CA . THR A 1 99 ? -21.860 -1.279 -6.619 1.00 88.31 99 THR A CA 1
ATOM 796 C C . THR A 1 99 ? -21.408 -2.537 -5.884 1.00 88.31 99 THR A C 1
ATOM 798 O O . THR A 1 99 ? -22.185 -3.090 -5.105 1.00 88.31 99 THR A O 1
ATOM 801 N N . TYR A 1 100 ? -20.158 -2.984 -6.061 1.00 86.38 100 TYR A N 1
ATOM 802 C CA . TYR A 1 100 ? -19.699 -4.182 -5.344 1.00 86.38 100 TYR A CA 1
ATOM 803 C C . TYR A 1 100 ? -19.539 -3.924 -3.839 1.00 86.38 100 TYR A C 1
ATOM 805 O O . TYR A 1 100 ? -19.777 -4.829 -3.037 1.00 86.38 100 TYR A O 1
ATOM 813 N N . GLY A 1 101 ? -19.181 -2.695 -3.446 1.00 84.44 101 GLY A N 1
ATOM 814 C CA . GLY A 1 101 ? -19.048 -2.305 -2.045 1.00 84.44 101 GLY A CA 1
ATOM 815 C C . GLY A 1 101 ? -20.380 -2.351 -1.296 1.00 84.44 101 GLY A C 1
ATOM 816 O O . GLY A 1 101 ? -20.447 -2.906 -0.199 1.00 84.44 101 GLY A O 1
ATOM 817 N N . LEU A 1 102 ? -21.452 -1.833 -1.903 1.00 87.06 102 LEU A N 1
ATOM 818 C CA . LEU A 1 102 ? -22.798 -1.856 -1.328 1.00 87.06 102 LEU A CA 1
ATOM 819 C C . LEU A 1 102 ? -23.399 -3.265 -1.318 1.00 87.06 102 LEU A C 1
ATOM 821 O O . LEU A 1 102 ? -24.020 -3.648 -0.330 1.00 87.06 102 LEU A O 1
ATOM 825 N N . LEU A 1 103 ? -23.218 -4.037 -2.395 1.00 86.88 103 LEU A N 1
ATOM 826 C CA . LEU A 1 103 ? -23.842 -5.358 -2.521 1.00 86.88 103 LEU A CA 1
ATOM 827 C C . LEU A 1 103 ? -23.155 -6.435 -1.675 1.00 86.88 103 LEU A C 1
ATOM 829 O O . LEU A 1 103 ? -23.825 -7.334 -1.175 1.00 86.88 103 LEU A O 1
ATOM 833 N N . GLY A 1 104 ? -21.832 -6.377 -1.531 1.00 82.25 104 GLY A N 1
ATOM 834 C CA . GLY A 1 104 ? -21.067 -7.460 -0.912 1.00 82.25 104 GLY A CA 1
ATOM 835 C C . GLY A 1 104 ? -20.379 -7.119 0.409 1.00 82.25 104 GLY A C 1
ATOM 836 O O . GLY A 1 104 ? -19.799 -8.008 1.043 1.00 82.25 104 GLY A O 1
ATOM 837 N N . GLY A 1 105 ? -20.431 -5.856 0.839 1.00 85.38 105 GLY A N 1
ATOM 838 C CA . GLY A 1 105 ? -19.841 -5.399 2.095 1.00 85.38 105 GLY A CA 1
ATOM 839 C C . GLY A 1 105 ? -18.353 -5.747 2.231 1.00 85.38 105 GLY A C 1
ATOM 840 O O . GLY A 1 105 ? -17.607 -5.815 1.253 1.00 85.38 105 GLY A O 1
ATOM 841 N N . ILE A 1 106 ? -17.913 -6.006 3.468 1.00 79.38 106 ILE A N 1
ATOM 842 C CA . ILE A 1 106 ? -16.500 -6.291 3.788 1.00 79.38 106 ILE A CA 1
ATOM 843 C C . ILE A 1 106 ? -16.013 -7.584 3.108 1.00 79.38 106 ILE A C 1
ATOM 845 O O . ILE A 1 106 ? -14.848 -7.677 2.726 1.00 79.38 106 ILE A O 1
ATOM 849 N N . SER A 1 107 ? -16.891 -8.577 2.909 1.00 83.56 107 SER A N 1
ATOM 850 C CA . SER A 1 107 ? -16.495 -9.844 2.284 1.00 83.56 107 SER A CA 1
ATOM 851 C C . SER A 1 107 ? -16.193 -9.692 0.795 1.00 83.56 107 SER A C 1
ATOM 853 O O . SER A 1 107 ? -15.247 -10.318 0.322 1.00 83.56 107 SER A O 1
ATOM 855 N N . ALA A 1 108 ? -16.968 -8.901 0.045 1.00 86.38 108 ALA A N 1
ATOM 856 C CA . ALA A 1 108 ? -16.652 -8.658 -1.363 1.00 86.38 108 ALA A CA 1
ATOM 857 C C . ALA A 1 108 ? -15.395 -7.804 -1.515 1.00 86.38 108 ALA A C 1
ATOM 859 O O . ALA A 1 108 ? -14.550 -8.142 -2.338 1.00 86.38 108 ALA A O 1
ATOM 860 N N . ALA A 1 109 ? -15.236 -6.778 -0.671 1.00 84.56 109 ALA A N 1
ATOM 861 C CA . ALA A 1 109 ? -14.026 -5.960 -0.645 1.00 84.56 109 ALA A CA 1
ATOM 862 C C . ALA A 1 109 ? -12.764 -6.813 -0.412 1.00 84.56 109 ALA A C 1
ATOM 864 O O . ALA A 1 109 ? -11.773 -6.662 -1.118 1.00 84.56 109 ALA A O 1
ATOM 865 N N . TYR A 1 110 ? -12.824 -7.782 0.508 1.00 85.38 110 TYR A N 1
ATOM 866 C CA . TYR A 1 110 ? -11.724 -8.724 0.730 1.00 85.38 110 TYR A CA 1
ATOM 867 C C . TYR A 1 110 ? -11.347 -9.514 -0.536 1.00 85.38 110 TYR A C 1
ATOM 869 O O . TYR A 1 110 ? -10.165 -9.630 -0.862 1.00 85.38 110 TYR A O 1
ATOM 877 N N . TRP A 1 111 ? -12.332 -10.051 -1.263 1.00 87.56 111 TRP A N 1
ATOM 878 C CA . TRP A 1 111 ? -12.068 -10.834 -2.474 1.00 87.56 111 TRP A CA 1
ATOM 879 C C . TRP A 1 111 ? -11.518 -9.978 -3.616 1.00 87.56 111 TRP A C 1
ATOM 881 O O . TRP A 1 111 ? -10.587 -10.410 -4.299 1.00 87.56 111 TRP A O 1
ATOM 891 N N . THR A 1 112 ? -12.048 -8.767 -3.812 1.00 90.06 112 THR A N 1
ATOM 892 C CA . THR A 1 112 ? -11.537 -7.844 -4.835 1.00 90.06 112 THR A CA 1
ATOM 893 C C . THR A 1 112 ? -10.109 -7.411 -4.524 1.00 90.06 112 THR A C 1
ATOM 895 O O . THR A 1 112 ? -9.258 -7.456 -5.413 1.00 90.06 112 THR A O 1
ATOM 898 N N . ASP A 1 113 ? -9.817 -7.089 -3.261 1.00 87.75 113 ASP A N 1
ATOM 899 C CA . ASP A 1 113 ? -8.482 -6.675 -2.823 1.00 87.75 113 ASP A CA 1
ATOM 900 C C . ASP A 1 113 ? -7.463 -7.814 -2.961 1.00 87.75 113 ASP A C 1
ATOM 902 O O . ASP A 1 113 ? -6.319 -7.577 -3.354 1.00 87.75 113 ASP A O 1
ATOM 906 N N . LEU A 1 114 ? -7.870 -9.063 -2.695 1.00 89.44 114 LEU A N 1
ATOM 907 C CA . LEU A 1 114 ? -7.018 -10.240 -2.875 1.00 89.44 114 LEU A CA 1
ATOM 908 C C . LEU A 1 114 ? -6.635 -10.436 -4.347 1.00 89.44 114 LEU A C 1
ATO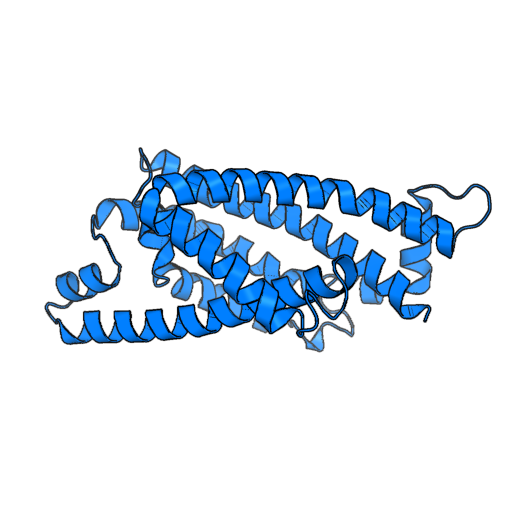M 910 O O . LEU A 1 114 ? -5.452 -10.587 -4.661 1.00 89.44 114 LEU A O 1
ATOM 914 N N . ILE A 1 115 ? -7.621 -10.415 -5.249 1.00 92.12 115 ILE A N 1
ATOM 915 C CA . ILE A 1 115 ? -7.387 -10.587 -6.690 1.00 92.12 115 ILE A CA 1
ATOM 916 C C . ILE A 1 115 ? -6.521 -9.437 -7.216 1.00 92.12 115 ILE A C 1
ATOM 918 O O . ILE A 1 115 ? -5.507 -9.682 -7.870 1.00 92.12 115 ILE A O 1
ATOM 922 N N . GLN A 1 116 ? -6.863 -8.192 -6.873 1.00 88.00 116 GLN A N 1
ATOM 923 C CA . GLN A 1 116 ? -6.096 -7.014 -7.276 1.00 88.00 116 GLN A CA 1
ATOM 924 C C . GLN A 1 116 ? -4.661 -7.060 -6.734 1.00 88.00 116 GLN A C 1
ATOM 926 O O . GLN A 1 116 ? -3.719 -6.739 -7.459 1.00 88.00 116 GLN A O 1
ATOM 931 N N . GLY A 1 117 ? -4.472 -7.505 -5.490 1.00 88.62 117 GLY A N 1
ATOM 932 C CA . GLY A 1 117 ? -3.155 -7.690 -4.887 1.00 88.62 117 GLY A CA 1
ATOM 933 C C . GLY A 1 117 ? -2.299 -8.703 -5.648 1.00 88.62 117 GLY A C 1
ATOM 934 O O . GLY A 1 117 ? -1.143 -8.412 -5.957 1.00 88.62 117 GLY A O 1
ATOM 935 N N . ILE A 1 118 ? -2.869 -9.854 -6.021 1.00 91.25 118 ILE A N 1
ATOM 936 C CA . ILE A 1 118 ? -2.176 -10.867 -6.834 1.00 91.25 118 ILE A CA 1
ATOM 937 C C . ILE A 1 118 ? -1.811 -10.292 -8.207 1.00 91.25 118 ILE A C 1
ATOM 939 O O . ILE A 1 118 ? -0.665 -10.430 -8.636 1.00 91.25 118 ILE A O 1
ATOM 943 N N . CYS A 1 119 ? -2.737 -9.593 -8.871 1.00 91.12 119 CYS A N 1
ATOM 944 C 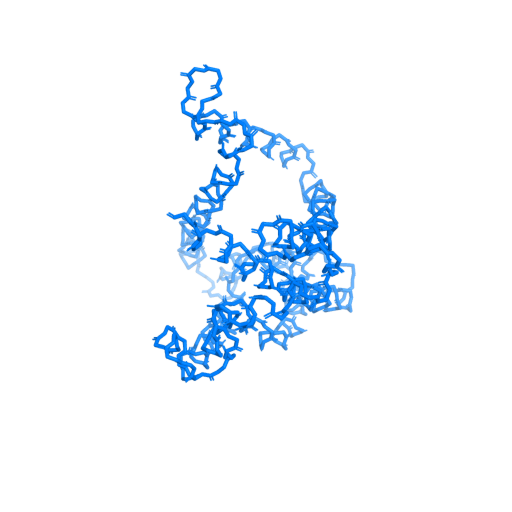CA . CYS A 1 119 ? -2.466 -8.939 -10.152 1.00 91.12 119 CYS A CA 1
ATOM 945 C C . CYS A 1 119 ? -1.320 -7.921 -10.051 1.00 91.12 119 CYS A C 1
ATOM 947 O O . CYS A 1 119 ? -0.460 -7.895 -10.928 1.00 91.12 119 CYS A O 1
ATOM 949 N N . ILE A 1 120 ? -1.257 -7.125 -8.977 1.00 88.50 120 ILE A N 1
ATOM 950 C CA . ILE A 1 120 ? -0.159 -6.172 -8.747 1.00 88.50 120 ILE A CA 1
ATOM 951 C C . ILE A 1 120 ? 1.169 -6.905 -8.529 1.00 88.50 120 ILE A C 1
ATOM 953 O O . ILE A 1 120 ? 2.193 -6.466 -9.052 1.00 88.50 120 ILE A O 1
ATOM 957 N N . ILE A 1 121 ? 1.184 -8.018 -7.791 1.00 89.94 121 ILE A N 1
ATOM 958 C CA . ILE A 1 121 ? 2.405 -8.814 -7.582 1.00 89.94 121 ILE A CA 1
ATOM 959 C C . ILE A 1 121 ? 2.900 -9.393 -8.912 1.00 89.94 121 ILE A C 1
ATOM 961 O O . ILE A 1 121 ? 4.077 -9.243 -9.236 1.00 89.94 121 ILE A O 1
ATOM 965 N N . VAL A 1 122 ? 2.006 -9.990 -9.706 1.00 90.88 122 VAL A N 1
ATOM 966 C CA . VAL A 1 122 ? 2.339 -10.520 -11.038 1.00 90.88 122 VAL A CA 1
ATOM 967 C C . VAL A 1 122 ? 2.860 -9.407 -11.943 1.00 90.88 122 VAL A C 1
ATOM 969 O O . VAL A 1 122 ? 3.932 -9.556 -12.526 1.00 90.88 122 VAL A O 1
ATOM 972 N N . LEU A 1 123 ? 2.167 -8.265 -11.993 1.00 88.69 123 LEU A N 1
ATOM 973 C CA . LEU A 1 123 ? 2.615 -7.087 -12.734 1.00 88.69 123 LEU A CA 1
ATOM 974 C C . LEU A 1 123 ? 4.022 -6.663 -12.298 1.00 88.69 123 LEU A C 1
ATOM 976 O O . LEU A 1 123 ? 4.867 -6.415 -13.147 1.00 88.69 123 LEU A O 1
ATOM 980 N N . SER A 1 124 ? 4.300 -6.645 -10.992 1.00 87.50 124 SER A N 1
ATOM 981 C CA . SER A 1 124 ? 5.609 -6.259 -10.445 1.00 87.50 124 SER A CA 1
ATOM 982 C C . SER A 1 124 ? 6.741 -7.173 -10.926 1.00 87.50 124 SER A C 1
ATOM 984 O O . SER A 1 124 ? 7.836 -6.694 -11.203 1.00 87.50 124 SER A O 1
ATOM 986 N N . VAL A 1 125 ? 6.490 -8.483 -11.025 1.00 88.12 125 VAL A N 1
ATOM 987 C CA . VAL A 1 125 ? 7.485 -9.464 -11.495 1.00 88.12 125 VAL A CA 1
ATOM 988 C C . VAL A 1 125 ? 7.686 -9.367 -13.004 1.00 88.12 125 VAL A C 1
ATOM 990 O O . VAL A 1 125 ? 8.813 -9.472 -13.475 1.00 88.12 125 VAL A O 1
ATOM 993 N N . VAL A 1 126 ? 6.606 -9.145 -13.754 1.00 89.06 126 VAL A N 1
ATOM 994 C CA . VAL A 1 126 ? 6.626 -9.066 -15.219 1.00 89.06 126 VAL A CA 1
ATOM 995 C C . VAL A 1 126 ? 7.268 -7.763 -15.707 1.00 89.06 126 VAL A C 1
ATOM 997 O O . VAL A 1 126 ? 7.993 -7.772 -16.696 1.00 89.06 126 VAL A O 1
ATOM 1000 N N . LEU A 1 127 ? 7.069 -6.643 -15.013 1.00 86.12 127 LEU A N 1
ATOM 1001 C CA . LEU A 1 127 ? 7.549 -5.337 -15.473 1.00 86.12 127 LEU A CA 1
ATOM 1002 C C . LEU A 1 127 ? 9.085 -5.257 -15.536 1.00 86.12 127 LEU A C 1
ATOM 1004 O O . LEU A 1 127 ? 9.629 -4.653 -16.454 1.00 86.12 127 LEU A O 1
ATOM 1008 N N . ILE A 1 128 ? 9.797 -5.918 -14.619 1.00 86.94 128 ILE A N 1
ATOM 1009 C CA . ILE A 1 128 ? 11.268 -5.892 -14.569 1.00 86.94 128 ILE A CA 1
ATOM 1010 C C . ILE A 1 128 ? 11.912 -6.450 -15.856 1.00 86.94 128 ILE A C 1
ATOM 1012 O O . ILE A 1 128 ? 12.657 -5.703 -16.491 1.00 86.94 128 ILE A O 1
ATOM 1016 N N . PRO A 1 129 ? 11.657 -7.702 -16.295 1.00 85.94 129 PRO A N 1
ATOM 1017 C CA . PRO A 1 129 ? 12.275 -8.240 -17.505 1.00 85.94 129 PRO A CA 1
ATOM 1018 C C . PRO A 1 129 ? 11.868 -7.475 -18.769 1.00 85.94 129 PRO A C 1
ATOM 1020 O O . PRO A 1 129 ? 12.739 -7.193 -19.585 1.00 85.94 129 PRO A O 1
ATOM 1023 N N . PHE A 1 130 ? 10.596 -7.079 -18.909 1.00 85.50 130 PHE A N 1
ATOM 1024 C CA . PHE A 1 130 ? 10.138 -6.277 -20.055 1.00 85.50 130 PHE A CA 1
ATOM 1025 C C . PHE A 1 130 ? 10.772 -4.881 -20.088 1.00 85.50 130 PHE A C 1
ATOM 1027 O O . PHE A 1 130 ? 11.097 -4.357 -21.152 1.00 85.50 130 PHE A O 1
ATOM 1034 N N . GLY A 1 131 ? 10.963 -4.269 -18.920 1.00 84.00 131 GLY A N 1
ATOM 1035 C CA . GLY A 1 131 ? 11.641 -2.986 -18.806 1.00 84.00 131 GLY A CA 1
ATOM 1036 C C . GLY A 1 131 ? 13.119 -3.084 -19.182 1.00 84.00 131 GLY A C 1
ATOM 1037 O O . GLY A 1 131 ? 13.625 -2.233 -19.909 1.00 84.00 131 GLY A O 1
ATOM 1038 N N . LEU A 1 132 ? 13.807 -4.133 -18.728 1.00 84.00 132 LEU A N 1
ATOM 1039 C CA . LEU A 1 132 ? 15.217 -4.352 -19.046 1.00 84.00 132 LEU A CA 1
ATOM 1040 C C . LEU A 1 132 ? 15.430 -4.702 -20.525 1.00 84.00 132 LEU A C 1
ATOM 1042 O O . LEU A 1 132 ? 16.352 -4.157 -21.126 1.00 84.00 132 LEU A O 1
ATOM 1046 N N . SER A 1 133 ? 14.578 -5.535 -21.135 1.00 83.69 133 SER A N 1
ATOM 1047 C CA . SER A 1 133 ? 14.660 -5.805 -22.579 1.00 83.69 133 SER A CA 1
ATOM 1048 C C . SER A 1 133 ? 14.463 -4.530 -23.398 1.00 83.69 133 SER A C 1
ATOM 1050 O O . SER A 1 133 ? 15.226 -4.282 -24.320 1.00 83.69 133 SER A O 1
ATOM 1052 N N . ALA A 1 134 ? 13.530 -3.658 -23.000 1.00 83.12 134 ALA A N 1
ATOM 1053 C CA . ALA A 1 134 ? 13.333 -2.369 -23.666 1.00 83.12 134 ALA A CA 1
ATOM 1054 C C . ALA A 1 134 ? 14.553 -1.432 -23.550 1.00 83.12 134 ALA A C 1
ATOM 1056 O O . ALA A 1 134 ? 14.788 -0.613 -24.438 1.00 83.12 134 ALA A O 1
ATOM 1057 N N . VAL A 1 135 ? 15.338 -1.533 -22.470 1.00 81.88 135 VAL A N 1
ATOM 1058 C CA . VAL A 1 135 ? 16.606 -0.794 -22.331 1.00 81.88 135 VAL A CA 1
ATOM 1059 C C . VAL A 1 135 ? 17.663 -1.344 -23.286 1.00 81.88 135 VAL A C 1
ATOM 1061 O O . VAL A 1 135 ? 18.344 -0.549 -23.933 1.00 81.88 135 VAL A O 1
ATOM 1064 N N . VAL A 1 136 ? 17.782 -2.669 -23.406 1.00 82.81 136 VAL A N 1
ATOM 1065 C CA . VAL A 1 136 ? 18.715 -3.316 -24.348 1.00 82.81 136 VAL A CA 1
ATOM 1066 C C . VAL A 1 136 ? 18.345 -2.980 -25.789 1.00 82.81 136 VAL A C 1
ATOM 1068 O O . VAL A 1 136 ? 19.205 -2.532 -26.535 1.00 82.81 136 VAL A O 1
ATOM 1071 N N . ASP A 1 137 ? 17.070 -3.077 -26.160 1.00 80.19 137 ASP A N 1
ATOM 1072 C CA . ASP A 1 137 ? 16.615 -2.764 -27.520 1.00 80.19 137 ASP A CA 1
ATOM 1073 C C . ASP A 1 137 ? 16.896 -1.303 -27.913 1.00 80.19 137 ASP A C 1
ATOM 1075 O O . ASP A 1 137 ? 17.104 -0.993 -29.085 1.00 80.19 137 ASP A O 1
ATOM 1079 N N . LYS A 1 138 ? 16.891 -0.382 -26.939 1.00 78.88 138 LYS A N 1
ATOM 1080 C CA . LYS A 1 138 ? 17.068 1.057 -27.184 1.00 78.88 138 LYS A CA 1
ATOM 1081 C C . LYS A 1 138 ? 18.526 1.525 -27.093 1.00 78.88 138 LYS A C 1
ATOM 1083 O O . LYS A 1 138 ? 18.861 2.532 -27.716 1.00 78.88 138 LYS A O 1
ATOM 1088 N N . PHE A 1 139 ? 19.373 0.859 -26.304 1.00 76.25 139 PHE A N 1
ATOM 1089 C CA . PHE A 1 139 ? 20.733 1.332 -25.986 1.00 76.25 139 PHE A CA 1
ATOM 1090 C C . PHE A 1 139 ? 21.834 0.265 -26.053 1.00 76.25 139 PHE A C 1
ATOM 1092 O O . PHE A 1 139 ? 23.003 0.617 -25.896 1.00 76.25 139 PHE A O 1
ATOM 1099 N N . GLY A 1 140 ? 21.484 -1.008 -26.226 1.00 73.19 140 GLY A N 1
ATOM 1100 C CA . GLY A 1 140 ? 22.429 -2.117 -26.330 1.00 73.19 140 GLY A CA 1
ATOM 1101 C C . GLY A 1 140 ? 22.992 -2.293 -27.740 1.00 73.19 140 GLY A C 1
ATOM 1102 O O . GLY A 1 140 ? 22.467 -1.757 -28.717 1.00 73.19 140 GLY A O 1
ATOM 1103 N N . ASN A 1 141 ? 24.077 -3.057 -27.835 1.00 75.12 141 ASN A N 1
ATOM 1104 C CA . ASN A 1 141 ? 24.669 -3.503 -29.096 1.00 75.12 141 ASN A CA 1
ATOM 1105 C C . ASN A 1 141 ? 24.171 -4.915 -29.466 1.00 75.12 141 ASN A C 1
ATOM 1107 O O . ASN A 1 141 ? 23.622 -5.632 -28.628 1.00 75.12 141 ASN A O 1
ATOM 1111 N N . GLU A 1 142 ? 24.376 -5.340 -30.719 1.00 63.97 142 GLU A N 1
ATOM 1112 C CA . GLU A 1 142 ? 24.007 -6.691 -31.173 1.00 63.97 142 GLU A CA 1
ATOM 1113 C C . GLU A 1 142 ? 24.697 -7.771 -30.314 1.00 63.97 142 GLU A C 1
ATOM 1115 O O . GLU A 1 142 ? 25.912 -7.954 -30.384 1.00 63.97 142 GLU A O 1
ATOM 1120 N N . GLY A 1 143 ? 23.912 -8.486 -29.500 1.00 68.75 143 GLY A N 1
ATOM 1121 C CA . GLY A 1 143 ? 24.380 -9.555 -28.608 1.00 68.75 143 GLY A CA 1
ATOM 1122 C C . GLY A 1 143 ? 24.266 -9.259 -27.109 1.00 68.75 143 GLY A C 1
ATOM 1123 O O . GLY A 1 143 ? 24.481 -10.174 -26.313 1.00 68.75 143 GLY A O 1
ATOM 1124 N N . ASP A 1 144 ? 23.895 -8.036 -26.722 1.00 76.19 144 ASP A N 1
ATOM 1125 C CA . ASP A 1 144 ? 23.708 -7.673 -25.315 1.00 76.19 144 ASP A CA 1
ATOM 1126 C C . ASP A 1 144 ? 22.490 -8.391 -24.706 1.00 76.19 144 ASP A C 1
ATOM 1128 O O . ASP A 1 144 ? 21.416 -8.497 -25.306 1.00 76.19 144 ASP A O 1
ATOM 1132 N N . GLY A 1 145 ? 22.664 -8.908 -23.490 1.00 77.69 145 GLY A N 1
ATOM 1133 C CA . GLY A 1 145 ? 21.629 -9.624 -22.755 1.00 77.69 145 GLY A CA 1
ATOM 1134 C C . GLY A 1 145 ? 20.939 -8.781 -21.681 1.00 77.69 145 GLY A C 1
ATOM 1135 O O . GLY A 1 145 ? 21.261 -7.627 -21.411 1.00 77.69 145 GLY A O 1
ATOM 1136 N N . LEU A 1 146 ? 20.012 -9.417 -20.964 1.00 74.75 146 LEU A N 1
ATOM 1137 C CA . LEU A 1 146 ? 19.289 -8.829 -19.825 1.00 74.75 146 LEU A CA 1
ATOM 1138 C C . LEU A 1 146 ? 20.206 -8.328 -18.693 1.00 74.75 146 LEU A C 1
ATOM 1140 O O . LEU A 1 146 ? 19.847 -7.396 -17.980 1.00 74.75 146 LEU A O 1
ATOM 1144 N N . MET A 1 147 ? 21.379 -8.943 -18.514 1.00 75.12 147 MET A N 1
ATOM 1145 C CA . MET A 1 147 ? 22.353 -8.519 -17.502 1.00 75.12 147 MET A CA 1
ATOM 1146 C C . MET A 1 147 ? 23.144 -7.281 -17.938 1.00 75.12 147 MET A C 1
ATOM 1148 O O . MET A 1 147 ? 23.479 -6.446 -17.097 1.00 75.12 147 MET A O 1
ATOM 1152 N N . ASP A 1 148 ? 23.370 -7.112 -19.242 1.00 79.06 148 ASP A N 1
ATOM 1153 C CA . ASP A 1 148 ? 24.034 -5.931 -19.797 1.00 79.06 148 ASP A CA 1
ATOM 1154 C C . ASP A 1 148 ? 23.166 -4.679 -19.647 1.00 79.06 148 ASP A C 1
ATOM 1156 O O . ASP A 1 148 ? 23.693 -3.587 -19.444 1.00 79.06 148 ASP A O 1
ATOM 1160 N N . ALA A 1 149 ? 21.839 -4.839 -19.588 1.00 77.00 149 ALA A N 1
ATOM 1161 C CA . ALA A 1 149 ? 20.908 -3.767 -19.242 1.00 77.00 149 ALA A CA 1
ATOM 1162 C C . ALA A 1 149 ? 21.258 -3.083 -17.907 1.00 77.00 149 ALA A C 1
ATOM 1164 O O . ALA A 1 149 ? 21.169 -1.860 -17.792 1.00 77.00 149 ALA A O 1
ATOM 1165 N N . PHE A 1 150 ? 21.693 -3.843 -16.892 1.00 79.00 150 PHE A N 1
ATOM 1166 C CA . PHE A 1 150 ? 22.101 -3.268 -15.606 1.00 79.00 150 PHE A CA 1
ATOM 1167 C C . PHE A 1 150 ? 23.397 -2.467 -15.712 1.00 79.00 150 PHE A C 1
ATOM 1169 O O . PHE A 1 150 ? 23.498 -1.400 -15.103 1.00 79.00 150 PHE A O 1
ATOM 1176 N N . ARG A 1 151 ? 24.358 -2.938 -16.515 1.00 79.00 151 ARG A N 1
ATOM 1177 C CA . ARG A 1 151 ? 25.596 -2.202 -16.802 1.00 79.00 151 ARG A CA 1
ATOM 1178 C C . ARG A 1 151 ? 25.294 -0.899 -17.543 1.00 79.00 151 ARG A C 1
ATOM 1180 O O . ARG A 1 151 ? 25.737 0.156 -17.100 1.00 79.00 151 ARG A O 1
ATOM 1187 N N . LEU A 1 152 ? 24.467 -0.958 -18.587 1.00 76.31 152 LEU A N 1
ATOM 1188 C CA . LEU A 1 152 ? 24.040 0.206 -19.374 1.00 76.31 152 LEU A CA 1
ATOM 1189 C C . LEU A 1 152 ? 23.317 1.253 -18.514 1.00 76.31 152 LEU A C 1
ATOM 1191 O O . LEU A 1 152 ? 23.551 2.455 -18.652 1.00 76.31 152 LEU A O 1
ATOM 1195 N N . MET A 1 153 ? 22.464 0.810 -17.585 1.00 76.75 153 MET A N 1
ATOM 1196 C CA . MET A 1 153 ? 21.829 1.708 -16.618 1.00 76.75 153 MET A CA 1
ATOM 1197 C C . MET A 1 153 ? 22.850 2.351 -15.675 1.00 76.75 153 MET A C 1
ATOM 1199 O O . MET A 1 153 ? 22.744 3.543 -15.390 1.00 76.75 153 MET A O 1
ATOM 1203 N N . HIS A 1 154 ? 23.826 1.583 -15.187 1.00 78.38 154 HIS A N 1
ATOM 1204 C CA . HIS A 1 154 ? 24.833 2.069 -14.247 1.00 78.38 154 HIS A CA 1
ATOM 1205 C C . HIS A 1 154 ? 25.787 3.091 -14.879 1.00 78.38 154 HIS A C 1
ATOM 1207 O O . HIS A 1 154 ? 26.010 4.153 -14.299 1.00 78.38 154 HIS A O 1
ATOM 1213 N N . GLU A 1 155 ? 26.263 2.825 -16.098 1.00 76.75 155 GLU A N 1
ATOM 1214 C CA . GLU A 1 155 ? 27.179 3.709 -16.833 1.00 76.75 155 GLU A CA 1
ATOM 1215 C C . GLU A 1 155 ? 26.581 5.101 -17.105 1.00 76.75 155 GLU A C 1
ATOM 1217 O O . GLU A 1 155 ? 27.316 6.085 -17.149 1.00 76.75 155 GLU A O 1
ATOM 1222 N N . GLN A 1 156 ? 25.258 5.211 -17.263 1.00 69.25 156 GLN A N 1
ATOM 1223 C CA . GLN A 1 156 ? 24.617 6.460 -17.699 1.00 69.25 156 GLN A CA 1
ATOM 1224 C C . GLN A 1 156 ? 23.847 7.202 -16.607 1.00 69.25 156 GLN A C 1
ATOM 1226 O O . GLN A 1 156 ? 23.782 8.430 -16.641 1.00 69.25 156 GLN A O 1
ATOM 1231 N N . LEU A 1 157 ? 23.267 6.497 -15.632 1.00 72.12 157 LEU A N 1
ATOM 1232 C CA . LEU A 1 157 ? 22.636 7.148 -14.477 1.00 72.12 157 LEU A CA 1
ATOM 1233 C C . LEU A 1 157 ? 23.679 7.621 -13.445 1.00 72.12 157 LEU A C 1
ATOM 1235 O O . LEU A 1 157 ? 23.361 8.455 -12.594 1.00 72.12 157 LEU A O 1
ATOM 1239 N N . GLY A 1 158 ? 24.913 7.108 -13.534 1.00 70.62 158 GLY A N 1
ATOM 1240 C CA . GLY A 1 158 ? 26.018 7.415 -12.631 1.00 70.62 158 GLY A CA 1
ATOM 1241 C C . GLY A 1 158 ? 25.803 6.891 -11.208 1.00 70.62 158 GLY A C 1
ATOM 1242 O O . GLY A 1 158 ? 24.691 6.556 -10.789 1.00 70.62 158 GLY A O 1
ATOM 1243 N N . ASP A 1 159 ? 26.875 6.864 -10.415 1.00 71.62 159 ASP A N 1
ATOM 1244 C CA . ASP A 1 159 ? 26.861 6.297 -9.056 1.00 71.62 159 ASP A CA 1
ATOM 1245 C C . ASP A 1 159 ? 25.826 6.959 -8.134 1.00 71.62 159 ASP A C 1
ATOM 1247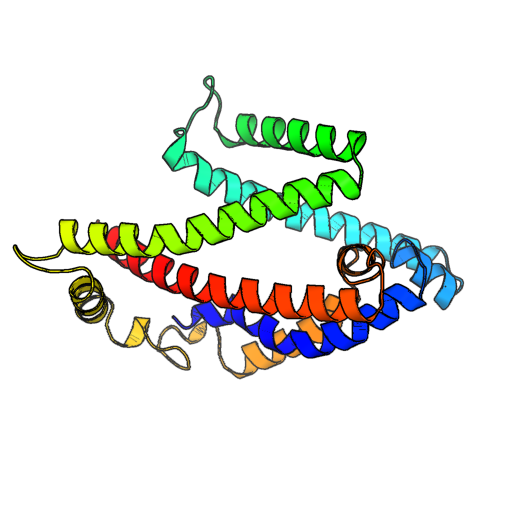 O O . ASP A 1 159 ? 25.211 6.306 -7.287 1.00 71.62 159 ASP A O 1
ATOM 1251 N N . GLY A 1 160 ? 25.559 8.253 -8.345 1.00 67.69 160 GLY A N 1
ATOM 1252 C CA . GLY A 1 160 ? 24.592 9.033 -7.572 1.00 67.69 160 GLY A CA 1
ATOM 1253 C C . GLY A 1 160 ? 23.170 8.462 -7.609 1.00 67.69 160 GLY A C 1
ATOM 1254 O O . GLY A 1 160 ? 22.499 8.440 -6.575 1.00 67.69 160 GLY A O 1
ATOM 1255 N N . ALA A 1 161 ? 22.713 7.923 -8.743 1.00 69.19 161 ALA A N 1
ATOM 1256 C CA . ALA A 1 161 ? 21.375 7.340 -8.859 1.00 69.19 161 ALA A CA 1
ATOM 1257 C C . ALA A 1 161 ? 21.229 6.019 -8.085 1.00 69.19 161 ALA A C 1
ATOM 1259 O O . ALA A 1 161 ? 20.118 5.669 -7.671 1.00 69.19 161 ALA A O 1
ATOM 1260 N N . PHE A 1 162 ? 22.336 5.317 -7.835 1.00 71.56 162 PHE A N 1
ATOM 1261 C CA . PHE A 1 162 ? 22.367 4.060 -7.086 1.00 71.56 162 PHE A CA 1
ATOM 1262 C C . PHE A 1 162 ? 22.680 4.257 -5.601 1.00 71.56 162 PHE A C 1
ATOM 1264 O O . PHE A 1 162 ? 22.500 3.332 -4.810 1.00 71.56 162 PHE A O 1
ATOM 1271 N N . THR A 1 163 ? 23.055 5.467 -5.178 1.00 72.12 163 THR A N 1
ATOM 1272 C CA . THR A 1 163 ? 23.200 5.760 -3.749 1.00 72.12 163 THR A CA 1
ATOM 1273 C C . THR A 1 163 ? 21.868 5.593 -3.010 1.00 72.12 163 THR A C 1
ATOM 1275 O O . THR A 1 163 ? 20.818 6.133 -3.383 1.00 72.12 163 THR A O 1
ATOM 1278 N N . ILE A 1 164 ? 21.917 4.792 -1.945 1.00 70.88 164 ILE A N 1
ATOM 1279 C CA . ILE A 1 164 ? 20.765 4.474 -1.094 1.00 70.88 164 ILE A CA 1
ATOM 1280 C C . ILE A 1 164 ? 20.692 5.452 0.085 1.00 70.88 164 ILE A C 1
ATOM 1282 O O . ILE A 1 164 ? 19.600 5.807 0.519 1.00 70.88 164 ILE A O 1
ATOM 1286 N N . ILE A 1 165 ? 21.841 5.911 0.592 1.00 67.00 165 ILE A N 1
ATOM 1287 C CA . ILE A 1 165 ? 21.952 6.813 1.744 1.00 67.00 165 ILE A CA 1
ATOM 1288 C C . ILE A 1 165 ? 22.968 7.910 1.404 1.00 67.00 165 ILE A C 1
ATOM 1290 O O . ILE A 1 165 ? 24.072 7.600 0.967 1.00 67.00 165 ILE A O 1
ATOM 1294 N N . GLY A 1 166 ? 22.606 9.181 1.608 1.00 58.69 166 GLY A N 1
ATOM 1295 C CA . GLY A 1 166 ? 23.563 10.299 1.588 1.00 58.69 166 GLY A CA 1
ATOM 1296 C C . GLY A 1 166 ? 24.087 10.764 0.219 1.00 58.69 166 GLY A C 1
ATOM 1297 O O . GLY A 1 166 ? 25.055 11.512 0.190 1.00 58.69 166 GLY A O 1
ATOM 1298 N N . GLY A 1 167 ? 23.485 10.356 -0.906 1.00 60.88 167 GLY A N 1
ATOM 1299 C CA . GLY A 1 167 ? 23.840 10.880 -2.235 1.00 60.88 167 GLY A CA 1
ATOM 1300 C C . GLY A 1 167 ? 23.545 12.374 -2.427 1.00 60.88 167 GLY A C 1
ATOM 1301 O O . GLY A 1 167 ? 22.877 12.997 -1.613 1.00 60.88 167 GLY A O 1
ATOM 1302 N N . SER A 1 168 ? 23.964 12.969 -3.542 1.00 54.50 168 SER A N 1
ATOM 1303 C CA . SER A 1 168 ? 23.656 14.376 -3.879 1.00 54.50 168 SER A CA 1
ATOM 1304 C C . SER A 1 168 ? 22.150 14.655 -4.045 1.00 54.50 168 SER A C 1
ATOM 1306 O O . SER A 1 168 ? 21.695 15.761 -3.771 1.00 54.50 168 SER A O 1
ATOM 1308 N N . ALA A 1 169 ? 21.351 13.634 -4.382 1.00 52.25 169 ALA A N 1
ATOM 1309 C CA . ALA A 1 169 ? 19.882 13.660 -4.324 1.00 52.25 169 ALA A CA 1
ATOM 1310 C C . ALA A 1 169 ? 19.307 13.430 -2.903 1.00 52.25 169 ALA A C 1
ATOM 1312 O O . ALA A 1 169 ? 18.095 13.454 -2.702 1.00 52.25 169 ALA A O 1
ATOM 1313 N N . ALA A 1 170 ? 20.149 13.189 -1.890 1.00 47.59 170 ALA A N 1
ATOM 1314 C CA . ALA A 1 170 ? 19.741 12.993 -0.494 1.00 47.59 170 ALA A CA 1
ATOM 1315 C C . ALA A 1 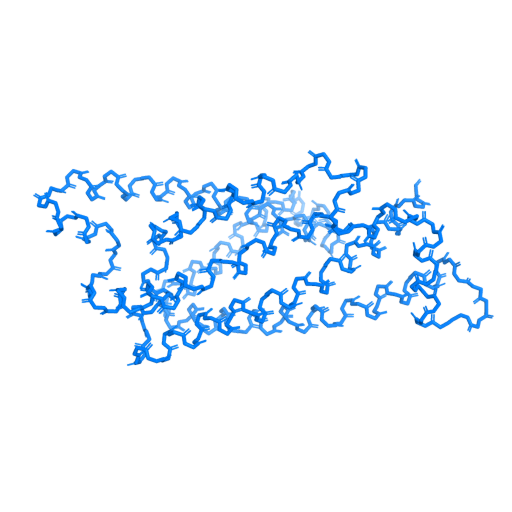170 ? 19.348 14.290 0.223 1.00 47.59 170 ALA A C 1
ATOM 1317 O O . ALA A 1 170 ? 19.022 14.241 1.409 1.00 47.59 170 ALA A O 1
ATOM 1318 N N . SER A 1 171 ? 19.291 15.425 -0.483 1.00 50.16 171 SER A N 1
ATOM 1319 C CA . SER A 1 171 ? 18.620 16.613 0.048 1.00 50.16 171 SER A CA 1
ATOM 1320 C C . SER A 1 171 ? 17.128 16.365 0.327 1.00 50.16 171 SER A C 1
ATOM 1322 O O . SER A 1 171 ? 16.547 17.095 1.123 1.00 50.16 171 SER A O 1
ATOM 1324 N N . GLU A 1 172 ? 16.507 15.348 -0.285 1.00 57.69 172 GLU A N 1
ATOM 1325 C CA . GLU A 1 172 ? 15.084 15.035 -0.075 1.00 57.69 172 GLU A CA 1
ATOM 1326 C C . GLU A 1 172 ? 14.814 14.114 1.132 1.00 57.69 172 GLU A C 1
ATOM 1328 O O . GLU A 1 172 ? 13.721 14.154 1.692 1.00 57.69 172 GLU A O 1
ATOM 1333 N N . PHE A 1 173 ? 15.788 13.307 1.582 1.00 65.19 173 PHE A N 1
ATOM 1334 C CA . PHE A 1 173 ? 15.600 12.352 2.691 1.00 65.19 173 PHE A CA 1
ATOM 1335 C C . PHE A 1 173 ? 16.857 12.199 3.564 1.00 65.19 173 PHE A C 1
ATOM 1337 O O . PHE A 1 173 ? 17.508 11.148 3.549 1.00 65.19 173 PHE A O 1
ATOM 1344 N N . PRO A 1 174 ? 17.224 13.219 4.354 1.00 76.94 174 PRO A N 1
ATOM 1345 C CA . PRO A 1 174 ? 18.295 13.073 5.327 1.00 76.94 174 PRO A CA 1
ATOM 1346 C C . PRO A 1 174 ? 17.900 12.077 6.429 1.00 76.94 174 PRO A C 1
ATOM 1348 O O . PRO A 1 174 ? 16.722 11.915 6.756 1.00 76.94 174 PRO A O 1
ATOM 1351 N N . LEU A 1 175 ? 18.891 11.420 7.042 1.00 75.25 175 LEU A N 1
ATOM 1352 C CA . LEU A 1 175 ? 18.660 10.346 8.019 1.00 75.25 175 LEU A CA 1
ATOM 1353 C C . LEU A 1 175 ? 17.755 10.789 9.183 1.00 75.25 175 LEU A C 1
ATOM 1355 O O . LEU A 1 175 ? 16.884 10.033 9.607 1.00 75.25 175 LEU A O 1
ATOM 1359 N N . TYR A 1 176 ? 17.909 12.031 9.656 1.00 82.06 176 TYR A N 1
ATOM 1360 C CA . TYR A 1 176 ? 17.059 12.578 10.715 1.00 82.06 176 TYR A CA 1
ATOM 1361 C C . TYR A 1 176 ? 15.587 12.670 10.287 1.00 82.06 176 TYR A C 1
ATOM 1363 O O . TYR A 1 176 ? 14.710 12.342 11.079 1.00 82.06 176 TYR A O 1
ATOM 1371 N N . ALA A 1 177 ? 15.304 13.044 9.033 1.00 81.25 177 ALA A N 1
ATOM 1372 C CA . ALA A 1 177 ? 13.939 13.131 8.523 1.00 81.25 177 ALA A CA 1
ATOM 1373 C C . ALA A 1 177 ? 13.304 11.742 8.435 1.00 81.25 177 ALA A C 1
ATOM 1375 O O . ALA A 1 177 ? 12.149 11.581 8.818 1.00 81.25 177 ALA A O 1
ATOM 1376 N N . ILE A 1 178 ? 14.066 10.723 8.019 1.00 81.12 178 ILE A N 1
ATOM 1377 C CA . ILE A 1 178 ? 13.598 9.329 8.017 1.00 81.12 178 ILE A CA 1
ATOM 1378 C C . ILE A 1 178 ? 13.219 8.904 9.440 1.00 81.12 178 ILE A C 1
ATOM 1380 O O . ILE A 1 178 ? 12.117 8.402 9.648 1.00 81.12 178 ILE A O 1
ATOM 1384 N N . VAL A 1 179 ? 14.082 9.155 10.430 1.00 84.44 179 VAL A N 1
ATOM 1385 C CA . VAL A 1 179 ? 13.802 8.816 11.836 1.00 84.44 179 VAL A CA 1
ATOM 1386 C C . VAL A 1 179 ? 12.560 9.551 12.350 1.00 84.44 179 VAL A C 1
ATOM 1388 O O . VAL A 1 179 ? 11.674 8.920 12.927 1.00 84.44 179 VAL A O 1
ATOM 1391 N N . SER A 1 180 ? 12.439 10.858 12.100 1.00 86.31 180 SER A N 1
ATOM 1392 C CA . SER A 1 180 ? 11.261 11.638 12.499 1.00 86.31 180 SER A CA 1
ATOM 1393 C C . SER A 1 180 ? 9.976 11.124 11.844 1.00 86.31 180 SER A C 1
ATOM 1395 O O . SER A 1 180 ? 8.968 10.951 12.527 1.00 86.31 180 SER A O 1
ATOM 1397 N N . ILE A 1 181 ? 10.011 10.821 10.543 1.00 86.62 181 ILE A N 1
ATOM 1398 C CA . ILE A 1 181 ? 8.872 10.270 9.798 1.00 86.62 181 ILE A CA 1
ATOM 1399 C C . ILE A 1 181 ? 8.483 8.896 10.349 1.00 86.62 181 ILE A C 1
ATOM 1401 O O . ILE A 1 181 ? 7.293 8.625 10.503 1.00 86.62 181 ILE A O 1
ATOM 1405 N N . VAL A 1 182 ? 9.446 8.034 10.685 1.00 86.69 182 VAL A N 1
ATOM 1406 C CA . VAL A 1 182 ? 9.167 6.729 11.307 1.00 86.69 182 VAL A CA 1
ATOM 1407 C C . VAL A 1 182 ? 8.443 6.913 12.639 1.00 86.69 182 VAL A C 1
ATOM 1409 O O . VAL A 1 182 ? 7.407 6.284 12.842 1.00 86.69 182 VAL A O 1
ATOM 1412 N N . ILE A 1 183 ? 8.928 7.800 13.512 1.00 87.94 183 ILE A N 1
ATOM 1413 C CA . ILE A 1 183 ? 8.310 8.054 14.824 1.00 87.94 183 ILE A CA 1
ATOM 1414 C C . ILE A 1 183 ? 6.879 8.582 14.661 1.00 87.94 183 ILE A C 1
ATOM 1416 O O . ILE A 1 183 ? 5.955 8.066 15.293 1.00 87.94 183 ILE A O 1
ATOM 1420 N N . ILE A 1 184 ? 6.675 9.565 13.778 1.00 87.94 184 ILE A N 1
ATOM 1421 C CA . ILE A 1 184 ? 5.345 10.125 13.499 1.00 87.94 184 ILE A CA 1
ATOM 1422 C C . ILE A 1 184 ? 4.403 9.032 12.983 1.00 87.94 184 ILE A C 1
ATOM 1424 O O . ILE A 1 184 ? 3.272 8.924 13.455 1.00 87.94 184 ILE A O 1
ATOM 1428 N N . ASN A 1 185 ? 4.864 8.184 12.059 1.00 86.94 185 ASN A N 1
ATOM 1429 C CA . ASN A 1 185 ? 4.040 7.113 11.502 1.00 86.94 185 ASN A CA 1
ATOM 1430 C C . ASN A 1 185 ? 3.766 5.988 12.504 1.00 86.94 185 ASN A C 1
ATOM 1432 O O . ASN A 1 185 ? 2.663 5.451 12.498 1.00 86.94 185 ASN A O 1
ATOM 1436 N N . MET A 1 186 ? 4.701 5.654 13.399 1.00 84.94 186 MET A N 1
ATOM 1437 C CA . MET A 1 186 ? 4.458 4.680 14.472 1.00 84.94 186 MET A CA 1
ATOM 1438 C C . MET A 1 186 ? 3.297 5.103 15.378 1.00 84.94 186 MET A C 1
ATOM 1440 O O . MET A 1 186 ? 2.525 4.253 15.814 1.00 84.94 186 MET A O 1
ATOM 1444 N N . ILE A 1 187 ? 3.152 6.405 15.633 1.00 83.44 187 ILE A N 1
ATOM 1445 C CA . ILE A 1 187 ? 2.043 6.951 16.425 1.00 83.44 187 ILE A CA 1
ATOM 1446 C C . ILE A 1 187 ? 0.778 7.058 15.565 1.00 83.44 187 ILE A C 1
ATOM 1448 O O . ILE A 1 187 ? -0.287 6.574 15.948 1.00 83.44 187 ILE A O 1
ATOM 1452 N N . GLY A 1 188 ? 0.893 7.669 14.384 1.00 82.38 188 GLY A N 1
ATOM 1453 C CA . GLY A 1 188 ? -0.246 7.978 13.521 1.00 82.38 188 GLY A CA 1
ATOM 1454 C C . GLY A 1 188 ? -0.972 6.739 13.010 1.00 82.38 188 GLY A C 1
ATOM 1455 O O . GLY A 1 188 ? -2.196 6.749 12.894 1.00 82.38 188 GLY A O 1
ATOM 1456 N N . ILE A 1 189 ? -0.247 5.645 12.765 1.00 82.81 189 ILE A N 1
ATOM 1457 C CA . ILE A 1 189 ? -0.836 4.437 12.192 1.00 82.81 189 ILE A CA 1
ATOM 1458 C C . ILE A 1 189 ? -1.905 3.823 13.094 1.00 82.81 189 ILE A C 1
ATOM 1460 O O . ILE A 1 189 ? -2.922 3.346 12.596 1.00 82.81 189 ILE A O 1
ATOM 1464 N N . VAL A 1 190 ? -1.727 3.907 14.417 1.00 80.44 190 VAL A N 1
ATOM 1465 C CA . VAL A 1 190 ? -2.667 3.319 15.378 1.00 80.44 190 VAL A CA 1
ATOM 1466 C C . VAL A 1 190 ? -4.020 4.039 15.343 1.00 80.44 190 VAL A C 1
ATOM 1468 O O . VAL A 1 190 ? -5.064 3.437 15.593 1.00 80.44 190 VAL A O 1
ATOM 1471 N N . LEU A 1 191 ? -3.996 5.323 14.987 1.00 80.75 191 LEU A N 1
ATOM 1472 C CA . LEU A 1 191 ? -5.158 6.204 14.936 1.00 80.75 191 LEU A CA 1
ATOM 1473 C C . LEU A 1 191 ? -5.871 6.171 13.585 1.00 80.75 191 LEU A C 1
ATOM 1475 O O . LEU A 1 191 ? -6.930 6.785 13.442 1.00 80.75 191 LEU A O 1
ATOM 1479 N N . THR A 1 192 ? -5.311 5.488 12.585 1.00 84.12 192 THR A N 1
ATOM 1480 C CA . THR A 1 192 ? -5.955 5.427 11.279 1.00 84.12 192 THR A CA 1
ATOM 1481 C C . THR A 1 192 ? -7.185 4.506 11.315 1.00 84.12 192 THR A C 1
ATOM 1483 O O . THR A 1 192 ? -7.109 3.354 11.736 1.00 84.12 192 THR A O 1
ATOM 1486 N N . PRO A 1 193 ? -8.343 4.992 10.847 1.00 80.75 193 PRO A N 1
ATOM 1487 C CA . PRO A 1 193 ? -9.650 4.347 11.025 1.00 80.75 193 PRO A CA 1
ATOM 1488 C C . PRO A 1 193 ? -9.774 2.987 10.336 1.00 80.75 193 PRO A C 1
ATOM 1490 O O . PRO A 1 193 ? -10.438 2.103 10.856 1.00 80.75 193 PRO A O 1
ATOM 1493 N N . HIS A 1 194 ? -9.137 2.784 9.181 1.00 83.44 194 HIS A N 1
ATOM 1494 C CA . HIS A 1 194 ? -9.242 1.523 8.445 1.00 83.44 194 HIS A CA 1
ATOM 1495 C C . HIS A 1 194 ? -8.520 0.369 9.153 1.00 83.44 194 HIS A C 1
ATOM 1497 O O . HIS A 1 194 ? -8.957 -0.775 9.041 1.00 83.44 194 HIS A O 1
ATOM 1503 N N . PHE A 1 195 ? -7.476 0.661 9.938 1.00 82.19 195 PHE A N 1
ATOM 1504 C CA . PHE A 1 195 ? -6.700 -0.357 10.646 1.00 82.19 195 PHE A CA 1
ATOM 1505 C C . PHE A 1 195 ? -7.487 -1.068 11.751 1.00 82.19 195 PHE A C 1
ATOM 1507 O O . PHE A 1 195 ? -7.126 -2.188 12.097 1.00 82.19 195 PHE A O 1
ATOM 1514 N N . ILE A 1 196 ? -8.589 -0.511 12.269 1.00 82.38 196 ILE A N 1
ATOM 1515 C CA . ILE A 1 196 ? -9.419 -1.257 13.230 1.00 82.38 196 ILE A CA 1
ATOM 1516 C C . ILE A 1 196 ? -10.086 -2.470 12.569 1.00 82.38 196 ILE A C 1
ATOM 1518 O O . ILE A 1 196 ? -10.114 -3.557 13.142 1.00 82.38 196 ILE A O 1
ATOM 1522 N N . VAL A 1 197 ? -10.551 -2.311 11.325 1.00 78.56 197 VAL A N 1
ATOM 1523 C CA . VAL A 1 197 ? -11.251 -3.355 10.568 1.00 78.56 197 VAL A CA 1
ATOM 1524 C C . VAL A 1 197 ? -10.246 -4.278 9.885 1.00 78.56 197 VAL A C 1
ATOM 1526 O O . VAL A 1 197 ? -10.294 -5.495 10.080 1.00 78.56 197 VAL A O 1
ATOM 1529 N N . THR A 1 198 ? -9.313 -3.717 9.113 1.00 77.06 198 THR A N 1
ATOM 1530 C CA . THR A 1 198 ? -8.354 -4.495 8.308 1.00 77.06 198 THR A CA 1
ATOM 1531 C C . THR A 1 198 ? -7.136 -4.949 9.106 1.00 77.06 198 THR A C 1
ATOM 1533 O O . THR A 1 198 ? -6.473 -5.908 8.718 1.00 77.06 198 THR A O 1
ATOM 1536 N N . GLY A 1 199 ? -6.849 -4.297 10.235 1.00 69.25 199 GLY A N 1
ATOM 1537 C CA . GLY A 1 199 ? -5.648 -4.535 11.030 1.00 69.25 199 GLY A CA 1
ATOM 1538 C C . GLY A 1 199 ? -5.769 -5.553 12.153 1.00 69.25 199 GLY A C 1
ATOM 1539 O O . GLY A 1 199 ? -4.820 -5.736 12.909 1.00 69.25 199 GLY A O 1
ATOM 1540 N N . GLY A 1 200 ? -6.908 -6.234 12.262 1.00 73.25 200 GLY A N 1
ATOM 1541 C CA . GLY A 1 200 ? -7.075 -7.349 13.195 1.00 73.25 200 GLY A CA 1
ATOM 1542 C C . GLY A 1 200 ? -8.476 -7.506 13.771 1.00 73.25 200 GLY A C 1
ATOM 1543 O O . GLY A 1 200 ? -8.787 -8.585 14.279 1.00 73.25 200 GLY A O 1
ATOM 1544 N N . GLY A 1 201 ? -9.339 -6.489 13.657 1.00 76.12 201 GLY A N 1
ATOM 1545 C CA . GLY A 1 201 ? -10.716 -6.550 14.158 1.00 76.12 201 GLY A CA 1
ATOM 1546 C C . GLY A 1 201 ? -11.584 -7.595 13.452 1.00 76.12 201 GLY A C 1
ATOM 1547 O O . GLY A 1 201 ? -12.449 -8.193 14.084 1.00 76.12 201 GLY A O 1
ATOM 1548 N N . THR A 1 202 ? -11.316 -7.881 12.174 1.00 81.62 202 THR A N 1
ATOM 1549 C CA . THR A 1 202 ? -12.058 -8.880 11.375 1.00 81.62 202 THR A CA 1
ATOM 1550 C C . THR A 1 202 ? -11.389 -10.257 11.299 1.00 81.62 202 THR A C 1
ATOM 1552 O O . THR A 1 202 ? -11.947 -11.187 10.718 1.00 81.62 202 THR A O 1
ATOM 1555 N N . ALA A 1 203 ? -10.198 -10.424 11.882 1.00 83.56 203 ALA A N 1
ATOM 1556 C CA . ALA A 1 203 ? -9.460 -11.684 11.814 1.00 83.56 203 ALA A CA 1
ATOM 1557 C C . ALA A 1 203 ? -10.141 -12.800 12.628 1.00 83.56 203 ALA A C 1
ATOM 1559 O O . ALA A 1 203 ? -10.838 -12.541 13.611 1.00 83.56 203 ALA A O 1
ATOM 1560 N N . LYS A 1 204 ? -9.884 -14.071 12.290 1.00 84.00 204 LYS A N 1
ATOM 1561 C CA . LYS A 1 204 ? -10.436 -15.222 13.035 1.00 84.00 204 LYS A CA 1
ATOM 1562 C C . LYS A 1 204 ? -9.742 -15.457 14.373 1.00 84.00 204 LYS A C 1
ATOM 1564 O O . LYS A 1 204 ? -10.428 -15.761 15.347 1.00 84.00 204 LYS A O 1
ATOM 1569 N N . SER A 1 205 ? -8.433 -15.234 14.464 1.00 87.81 205 SER A N 1
ATOM 1570 C CA . SER A 1 205 ? -7.659 -15.310 15.711 1.00 87.81 205 SER A CA 1
ATOM 1571 C C . SER A 1 205 ? -6.716 -14.110 15.890 1.00 87.81 205 SER A C 1
ATOM 1573 O O . SER A 1 205 ? -6.443 -13.371 14.943 1.00 87.81 205 SER A O 1
ATOM 1575 N N . GLU A 1 206 ? -6.216 -13.894 17.116 1.00 87.44 206 GLU A N 1
ATOM 1576 C CA . GLU A 1 206 ? -5.155 -12.899 17.366 1.00 87.44 206 GLU A CA 1
ATOM 1577 C C . GLU A 1 206 ? -3.881 -13.233 16.580 1.00 87.44 206 GLU A C 1
ATOM 1579 O O . GLU A 1 206 ? -3.183 -12.329 16.131 1.00 87.44 206 GLU A O 1
ATOM 1584 N N . TRP A 1 207 ? -3.579 -14.523 16.407 1.00 87.25 207 TRP A N 1
ATOM 1585 C CA . TRP A 1 207 ? -2.407 -14.963 15.660 1.00 87.25 207 TRP A CA 1
ATOM 1586 C C . TRP A 1 207 ? -2.540 -14.643 14.169 1.00 87.25 207 TRP A C 1
ATOM 1588 O O . TRP A 1 207 ? -1.629 -14.053 13.592 1.00 87.25 207 TRP A O 1
ATOM 1598 N N . ASP A 1 208 ? -3.705 -14.921 13.577 1.00 87.38 208 ASP A N 1
ATOM 1599 C CA . ASP A 1 208 ? -3.974 -14.621 12.164 1.00 87.38 208 ASP A CA 1
ATOM 1600 C C . ASP A 1 208 ? -3.892 -13.117 11.880 1.00 87.38 208 ASP A C 1
ATOM 1602 O O . ASP A 1 208 ? -3.351 -12.713 10.853 1.00 87.38 208 ASP A O 1
ATOM 1606 N N . ALA A 1 209 ? -4.380 -12.279 12.805 1.00 85.38 209 ALA A N 1
ATOM 1607 C CA . ALA A 1 209 ? -4.295 -10.822 12.689 1.00 85.38 209 ALA A CA 1
ATOM 1608 C C . ALA A 1 209 ? -2.840 -10.339 12.624 1.00 85.38 209 ALA A C 1
ATOM 1610 O O . ALA A 1 209 ? -2.468 -9.549 11.754 1.00 85.38 209 ALA A O 1
ATOM 1611 N N . ARG A 1 210 ? -2.007 -10.843 13.541 1.00 88.62 210 ARG A N 1
ATOM 1612 C CA . ARG A 1 210 ? -0.596 -10.465 13.642 1.00 88.62 210 ARG A CA 1
ATOM 1613 C C . ARG A 1 210 ? 0.198 -10.932 12.429 1.00 88.62 210 ARG A C 1
ATOM 1615 O O . ARG A 1 210 ? 0.883 -10.127 11.802 1.00 88.62 210 ARG A O 1
ATOM 1622 N N . VAL A 1 211 ? 0.096 -12.220 12.096 1.00 89.06 211 VAL A N 1
ATOM 1623 C CA . VAL A 1 211 ? 0.837 -12.815 10.978 1.00 89.06 211 VAL A CA 1
ATOM 1624 C C . VAL A 1 211 ? 0.387 -12.201 9.660 1.00 89.06 211 VAL A C 1
ATOM 1626 O O . VAL A 1 211 ? 1.234 -11.802 8.867 1.00 89.06 211 VAL A O 1
ATOM 1629 N N . GLY A 1 212 ? -0.921 -12.060 9.439 1.00 85.62 212 GLY A N 1
ATOM 1630 C CA . GLY A 1 212 ? -1.455 -11.500 8.200 1.00 85.62 212 GLY A CA 1
ATOM 1631 C C . GLY A 1 212 ? -0.936 -10.089 7.931 1.00 85.62 212 GLY A C 1
ATOM 1632 O O . GLY A 1 212 ? -0.431 -9.814 6.842 1.00 85.62 212 GLY A O 1
ATOM 1633 N N . LEU A 1 213 ? -0.991 -9.206 8.931 1.00 84.94 213 LEU A N 1
ATOM 1634 C CA . LEU A 1 213 ? -0.614 -7.812 8.724 1.00 84.94 213 LEU A CA 1
ATOM 1635 C C . LEU A 1 213 ? 0.901 -7.606 8.622 1.00 84.94 213 LEU A C 1
ATOM 1637 O O . LEU A 1 213 ? 1.369 -6.835 7.781 1.00 84.94 213 LEU A O 1
ATOM 1641 N N . VAL A 1 214 ? 1.678 -8.326 9.434 1.00 88.25 214 VAL A N 1
ATOM 1642 C CA . VAL A 1 214 ? 3.142 -8.260 9.386 1.00 88.25 214 VAL A CA 1
ATOM 1643 C C . VAL A 1 214 ? 3.676 -8.860 8.088 1.00 88.25 214 VAL A C 1
ATOM 1645 O O . VAL A 1 214 ? 4.424 -8.189 7.374 1.00 88.25 214 VAL A O 1
ATOM 1648 N N . THR A 1 215 ? 3.249 -10.072 7.728 1.00 88.56 215 THR A N 1
ATOM 1649 C CA . THR A 1 215 ? 3.662 -10.721 6.475 1.00 88.56 215 THR A CA 1
ATOM 1650 C C . THR A 1 215 ? 3.210 -9.911 5.263 1.00 88.56 215 THR A C 1
ATOM 1652 O O . THR A 1 215 ? 3.996 -9.707 4.339 1.00 88.56 215 THR A O 1
ATOM 1655 N N . GLY A 1 216 ? 1.988 -9.370 5.283 1.00 86.12 216 GLY A N 1
ATOM 1656 C CA . GLY A 1 216 ? 1.491 -8.486 4.231 1.00 86.12 216 GLY A CA 1
ATOM 1657 C C . GLY A 1 216 ? 2.353 -7.234 4.054 1.00 86.12 216 GLY A C 1
ATOM 1658 O O . GLY A 1 216 ? 2.705 -6.889 2.923 1.00 86.12 216 GLY A O 1
ATOM 1659 N N . ASN A 1 217 ? 2.767 -6.582 5.150 1.00 88.31 217 ASN A N 1
ATOM 1660 C CA . ASN A 1 217 ? 3.681 -5.440 5.065 1.00 88.31 217 ASN A CA 1
ATOM 1661 C C . ASN A 1 217 ? 5.034 -5.855 4.468 1.00 88.31 217 ASN A C 1
ATOM 1663 O O . ASN A 1 217 ? 5.517 -5.172 3.569 1.00 88.31 217 ASN A O 1
ATOM 1667 N N . PHE A 1 218 ? 5.616 -6.980 4.893 1.00 89.06 218 PHE A N 1
ATOM 1668 C CA . PHE A 1 218 ? 6.885 -7.469 4.341 1.00 89.06 218 PHE A CA 1
ATOM 1669 C C . PHE A 1 218 ? 6.805 -7.783 2.843 1.00 89.06 218 PHE A C 1
ATOM 1671 O O . PHE A 1 218 ? 7.655 -7.308 2.091 1.00 89.06 218 PHE A O 1
ATOM 1678 N N . ILE A 1 219 ? 5.774 -8.510 2.395 1.00 88.50 219 ILE A N 1
ATOM 1679 C CA . ILE A 1 219 ? 5.565 -8.814 0.968 1.00 88.50 219 ILE A CA 1
ATOM 1680 C C . ILE A 1 219 ? 5.427 -7.514 0.177 1.00 88.50 219 ILE A C 1
ATOM 1682 O O . ILE A 1 219 ? 6.123 -7.311 -0.818 1.00 88.50 219 ILE A O 1
ATOM 1686 N N . LYS A 1 220 ? 4.594 -6.584 0.661 1.00 85.06 220 LYS A N 1
ATOM 1687 C CA . LYS A 1 220 ? 4.423 -5.271 0.033 1.00 85.06 220 LYS A CA 1
ATOM 1688 C C . LYS A 1 220 ? 5.753 -4.523 -0.062 1.00 85.06 220 LYS A C 1
ATOM 1690 O O . LYS A 1 220 ? 6.039 -3.947 -1.110 1.00 85.06 220 LYS A O 1
ATOM 1695 N N . ARG A 1 221 ? 6.575 -4.540 0.998 1.00 88.56 221 ARG A N 1
ATOM 1696 C CA . ARG A 1 221 ? 7.897 -3.894 0.999 1.00 88.56 221 ARG A CA 1
ATOM 1697 C C . ARG A 1 221 ? 8.850 -4.540 0.000 1.00 88.56 221 ARG A C 1
ATOM 1699 O O . ARG A 1 221 ? 9.482 -3.798 -0.749 1.00 88.56 221 ARG A O 1
ATOM 1706 N N . PHE A 1 222 ? 8.891 -5.867 -0.059 1.00 87.12 222 PHE A N 1
ATOM 1707 C CA . PHE A 1 222 ? 9.689 -6.604 -1.035 1.00 87.12 222 PHE A CA 1
ATOM 1708 C C . PHE A 1 222 ? 9.303 -6.237 -2.473 1.00 87.12 222 PHE A C 1
ATOM 1710 O O . PHE A 1 222 ? 10.172 -5.870 -3.261 1.00 87.12 222 PHE A O 1
ATOM 1717 N N . CYS A 1 223 ? 8.004 -6.207 -2.796 1.00 86.56 223 CYS A N 1
ATOM 1718 C CA . CYS A 1 223 ? 7.537 -5.768 -4.112 1.00 86.56 223 CYS A CA 1
ATOM 1719 C C . CYS A 1 223 ? 7.998 -4.342 -4.441 1.00 86.56 223 CYS A C 1
ATOM 1721 O O . CYS A 1 223 ? 8.442 -4.099 -5.560 1.00 86.56 223 CYS A O 1
ATOM 1723 N N . THR A 1 224 ? 7.969 -3.405 -3.482 1.00 85.62 224 THR A N 1
ATOM 1724 C CA . THR A 1 224 ? 8.433 -2.024 -3.731 1.00 85.62 224 THR A CA 1
ATOM 1725 C C . THR A 1 224 ? 9.879 -1.935 -4.209 1.00 85.62 224 THR A C 1
ATOM 1727 O O . THR A 1 224 ? 10.191 -1.011 -4.951 1.00 85.62 224 THR A O 1
ATOM 1730 N N . ILE A 1 225 ? 10.752 -2.873 -3.830 1.00 85.31 225 ILE A N 1
ATOM 1731 C CA . ILE A 1 225 ? 12.135 -2.906 -4.330 1.00 85.31 225 ILE A CA 1
ATOM 1732 C C . ILE A 1 225 ? 12.124 -3.094 -5.855 1.00 85.31 225 ILE A C 1
ATOM 1734 O O . ILE A 1 225 ? 12.792 -2.354 -6.573 1.00 85.31 225 ILE A O 1
ATOM 1738 N N . GLY A 1 226 ? 11.288 -4.005 -6.364 1.00 85.31 226 GLY A N 1
ATOM 1739 C CA . GLY A 1 226 ? 11.087 -4.198 -7.804 1.00 85.31 226 GLY A CA 1
ATOM 1740 C C . GLY A 1 226 ? 10.529 -2.959 -8.516 1.00 85.31 226 GLY A C 1
ATOM 1741 O O . GLY A 1 226 ? 10.957 -2.627 -9.622 1.00 85.31 226 GLY A O 1
ATOM 1742 N N . TRP A 1 227 ? 9.636 -2.213 -7.859 1.00 85.56 227 TRP A N 1
ATOM 1743 C CA . TRP A 1 227 ? 9.123 -0.939 -8.384 1.00 85.56 227 TRP A CA 1
ATOM 1744 C C . TRP A 1 227 ? 10.182 0.166 -8.414 1.00 85.56 227 TRP A C 1
ATOM 1746 O O . TRP A 1 227 ? 10.184 0.979 -9.334 1.00 85.56 227 TRP A O 1
ATOM 1756 N N . VAL A 1 228 ? 11.111 0.195 -7.455 1.00 84.50 228 VAL A N 1
ATOM 1757 C CA . VAL A 1 228 ? 12.244 1.134 -7.482 1.00 84.50 228 VAL A CA 1
ATOM 1758 C C . VAL A 1 228 ? 13.170 0.821 -8.654 1.00 84.50 228 VAL A C 1
ATOM 1760 O O . VAL A 1 228 ? 13.563 1.739 -9.368 1.00 84.50 228 VAL A O 1
ATOM 1763 N N . VAL A 1 229 ? 13.465 -0.459 -8.905 1.00 83.06 229 VAL A N 1
ATOM 1764 C CA . VAL A 1 229 ? 14.246 -0.882 -10.082 1.00 83.06 229 VAL A CA 1
ATOM 1765 C C . VAL A 1 229 ? 13.532 -0.482 -11.375 1.00 83.06 229 VAL A C 1
ATOM 1767 O O . VAL A 1 229 ? 14.137 0.120 -12.256 1.00 83.06 229 VAL A O 1
ATOM 1770 N N . THR A 1 230 ? 12.224 -0.720 -11.452 1.00 84.56 230 THR A N 1
ATOM 1771 C CA . THR A 1 230 ? 11.381 -0.269 -12.568 1.00 84.56 230 THR A CA 1
ATOM 1772 C C . THR A 1 230 ? 11.457 1.244 -12.783 1.00 84.56 230 THR A C 1
ATOM 1774 O O . THR A 1 230 ? 11.582 1.707 -13.915 1.00 84.56 230 THR A O 1
ATOM 1777 N N . ALA A 1 231 ? 11.410 2.035 -11.711 1.00 82.44 231 ALA A N 1
ATOM 1778 C CA . ALA A 1 231 ? 11.505 3.486 -11.811 1.00 82.44 231 ALA A CA 1
ATOM 1779 C C . ALA A 1 231 ? 12.868 3.941 -12.364 1.00 82.44 231 ALA A C 1
ATOM 1781 O O . ALA A 1 231 ? 12.912 4.889 -13.144 1.00 82.44 231 ALA A O 1
ATOM 1782 N N . LEU A 1 232 ? 13.966 3.253 -12.023 1.00 78.62 232 LEU A N 1
ATOM 1783 C CA . LEU A 1 232 ? 15.288 3.525 -12.607 1.00 78.62 232 LEU A CA 1
ATOM 1784 C C . LEU A 1 232 ? 15.327 3.204 -14.106 1.00 78.62 232 LEU A C 1
ATOM 1786 O O . LEU A 1 232 ? 15.818 4.018 -14.887 1.00 78.62 232 LEU A O 1
ATOM 1790 N N . ILE A 1 233 ? 14.761 2.058 -14.500 1.00 80.69 233 ILE A N 1
ATOM 1791 C CA . ILE A 1 233 ? 14.630 1.644 -15.905 1.00 80.69 233 ILE A CA 1
ATOM 1792 C C . ILE A 1 233 ? 13.896 2.730 -16.705 1.00 80.69 233 ILE A C 1
ATOM 1794 O O . ILE A 1 233 ? 14.388 3.208 -17.727 1.00 80.69 233 ILE A O 1
ATOM 1798 N N . VAL A 1 234 ? 12.738 3.177 -16.211 1.00 78.12 234 VAL A N 1
ATOM 1799 C CA . VAL A 1 234 ? 11.935 4.213 -16.879 1.00 78.12 234 VAL A CA 1
ATOM 1800 C C . VAL A 1 234 ? 12.661 5.555 -16.904 1.00 78.12 234 VAL A C 1
ATOM 1802 O O . VAL A 1 234 ? 12.699 6.191 -17.956 1.00 78.12 234 VAL A O 1
ATOM 1805 N N . SER A 1 235 ? 13.279 5.963 -15.789 1.00 74.44 235 SER A N 1
ATOM 1806 C CA . SER A 1 235 ? 14.050 7.211 -15.708 1.00 74.44 235 SER A CA 1
ATOM 1807 C C . SER A 1 235 ? 15.134 7.269 -16.778 1.00 74.44 235 SER A C 1
ATOM 1809 O O . SER A 1 235 ? 15.418 8.344 -17.310 1.00 74.44 235 SER A O 1
ATOM 1811 N N . ARG A 1 236 ? 15.727 6.121 -17.125 1.00 68.56 236 ARG A N 1
ATOM 1812 C CA . ARG A 1 236 ? 16.667 6.054 -18.234 1.00 68.56 236 ARG A CA 1
ATOM 1813 C C . ARG A 1 236 ? 15.969 6.220 -19.582 1.00 68.56 236 ARG A C 1
ATOM 1815 O O . ARG A 1 236 ? 16.430 7.016 -20.397 1.00 68.56 236 ARG A O 1
ATOM 1822 N N . CYS A 1 237 ? 14.873 5.509 -19.828 1.00 63.44 237 CYS A N 1
ATOM 1823 C CA . CYS A 1 237 ? 14.143 5.586 -21.095 1.00 63.44 237 CYS A CA 1
ATOM 1824 C C . CYS A 1 237 ? 13.650 7.003 -21.433 1.00 63.44 237 CYS A C 1
ATOM 1826 O O . CYS A 1 237 ? 13.648 7.353 -22.619 1.00 63.44 237 CYS A O 1
ATOM 1828 N N . THR A 1 238 ? 13.287 7.799 -20.420 1.00 63.28 238 THR A N 1
ATOM 1829 C CA . THR A 1 238 ? 12.816 9.191 -20.556 1.00 63.28 238 THR A CA 1
ATOM 1830 C C . THR A 1 238 ? 13.938 10.225 -20.629 1.00 63.28 238 THR A C 1
ATOM 1832 O O . THR A 1 238 ? 13.753 11.259 -21.249 1.00 63.28 238 THR A O 1
ATOM 1835 N N . ALA A 1 239 ? 15.117 9.968 -20.053 1.00 55.91 239 ALA A N 1
ATOM 1836 C CA . ALA A 1 239 ? 16.265 10.883 -20.161 1.00 55.91 239 ALA A CA 1
ATOM 1837 C C . ALA A 1 239 ? 16.916 10.904 -21.567 1.00 55.91 239 ALA A C 1
ATOM 1839 O O . ALA A 1 239 ? 17.871 11.636 -21.796 1.00 55.91 239 ALA A O 1
ATOM 1840 N N . ALA A 1 240 ? 16.444 10.061 -22.493 1.00 47.16 240 ALA A N 1
ATOM 1841 C CA . ALA A 1 240 ? 16.915 9.956 -23.881 1.00 47.16 240 ALA A CA 1
ATOM 1842 C C . ALA A 1 240 ? 16.039 10.696 -24.910 1.00 47.16 240 ALA A C 1
ATOM 1844 O O . ALA A 1 240 ? 16.296 10.575 -26.107 1.00 47.16 240 ALA A O 1
ATOM 1845 N N . THR A 1 241 ? 14.993 11.385 -24.459 1.00 38.50 241 THR A N 1
ATOM 1846 C CA . THR A 1 241 ? 14.166 12.307 -25.257 1.00 38.50 241 THR A CA 1
ATOM 1847 C C . THR A 1 241 ? 14.440 13.724 -24.809 1.00 38.50 241 THR A C 1
ATOM 1849 O O . THR A 1 241 ? 14.581 14.591 -25.694 1.00 38.50 241 THR A O 1
#

Foldseek 3Di:
DQCLLVQCLVLLLLVLLLVLLVVLQVCLDPWVLVVCCVVVVDNVSSVVLVVVQVVVCVVVVVVVLVVVLVVCCVVPHQDDPNDGSSVVVVVVVVVVCCVQCVPPPPNSVVVVCVVVVVVLLVCLVVLLQVLLVVQCVVPNDVPDDSVVSVVSLDVPVDPLLVDNADGPVCVVPHPVNSVVVSVVCSVVVSSNTVCSCQQNNVDPDSVCSSCVVSVVSVSVSVSSVSVSSSVSSVVVVVVVD

Sequence (241 aa):
MSGMWSVMYWLFVTPVYWISAVWYRRMRSLTLGDWFVERYESKAIGVAYACSVVFFFMTYGAMMFTAIGKVAAPLLGDTMFGMQLQYTLLPFVAVVVITYGLLGGISAAYWTDLIQGICIIVLSVVLIPFGLSAVVDKFGNEGDGLMDAFRLMHEQLGDGAFTIIGGSAASEFPLYAIVSIVIINMIGIVLTPHFIVTGGGTAKSEWDARVGLVTGNFIKRFCTIGWVVTALIVSRCTAAT

Radius of gyration: 21.68 Å; chains: 1; bounding box: 51×32×59 Å